Protein 7S4N (pdb70)

Organism: Amblyomma cajennense (NCBI:txid34607)

GO terms:
  GO:0019957 C-C chemokine binding (F, IDA)

Radius of gyration: 22.32 Å; Cα contacts (8 Å, |Δi|>4): 707; chains: 4; bounding box: 59×56×38 Å

Solvent-accessible surface area: 16241 Å² total; per-residue (Å²): 83,41,63,52,4,15,10,0,2,9,1,30,18,83,99,39,38,33,40,15,5,13,0,110,27,102,1,54,53,17,119,4,93,7,103,107,47,28,46,0,0,56,20,122,103,122,80,7,52,183,16,66,50,87,101,117,70,79,0,37,26,3,81,3,46,128,4,75,12,92,76,88,119,93,123,51,82,0,69,6,14,128,134,122,32,27,58,64,6,14,5,0,3,11,0,21,10,146,78,110,79,14,34,13,6,17,2,84,27,98,2,67,87,16,92,6,71,9,105,109,41,30,45,0,0,59,20,91,119,75,80,7,67,132,15,65,46,110,94,119,76,137,2,50,27,1,78,2,47,137,18,82,13,93,86,81,63,131,82,42,55,0,73,4,11,68,105,69,15,74,35,2,0,35,90,64,38,171,24,73,25,27,64,242,68,35,68,75,68,43,78,6,26,163,39,5,64,91,78,0,7,1,0,20,11,86,77,52,36,33,4,0,2,33,28,75,50,72,149,6,122,106,4,25,63,96,19,123,88,92,79,191,168,67,86,40,2,0,34,84,49,43,42,48,72,27,76,84,95,61,14,119,58,76,78,63,12,40,95,54,13,89,91,85,3,20,0,4,28,4,82,130,52,122,34,0,0,4,45,27,116,66,82,71,20,102,93,8,14,77,74,15,96,86,121,120

Secondary structure (DSSP, 8-state):
--SS-S-EEEEE-TT--EEEESSEEEETTEEEEPPTT-EEE---HHHHTTPPTT-EEEEEEEEEETTEEEEEEEEEEEE---/--EE-SS---SPPPGGGEEEEEEPPTTSSS--EEEEETTS-EEEE-TT-HHHHHHHHHHHHH-/----SS-S-EEEEB-SSSS-EEESSEEEETTEEEEPPTT-EEE---HHHHHHSPTT-EEEEEEEEEETTEEEEEEEEEEEE---/---SEE-SS---S---GGGEEEEEEPPTTSSS--EEEEETTS-EEEE-TTSHHHHHHHHHHHHSPP-

InterPro domains:
  IPR045797 Evasins Class A [PF19429] (38-110)

Foldseek 3Di:
DDFAPDDFFWWAAPVRDIAGAFAWDGGPNHIHGHDWFGKHWPHDPVVVVVADAPDKDKTFIATDDPRGGHGPPDIGIIGGHD/DPPDFAPDDFFWWDAPDPDTAGAFAWDTGPNHIHGHDFFGKHFPADPVRVVPPDAPDKDKTFIATDDPRGGHGPPDIGITGGHD/DQDDDEDDDADDDADPLVFFPDKHWHDPPHPDTWIWTAGPVGDTGTHDCPDPNNVVSVVVVVPDDDD/DPDADDDADDDDDDLQQFDAWDWDDPPHPDTFIWTQGPVGDTGTHDCPDPNVVVSNVVNVVVD

Nearest PDB structures (foldseek):
  5uiw-assembly1_B  TM=9.881E-01  e=1.184E-06  Homo sapiens
  5cor-assembly1_I  TM=9.804E-01  e=2.113E-06  Homo sapiens
  4ra8-assembly3_E  TM=9.829E-01  e=2.253E-06  Homo sapiens
  5l2u-assembly2_H-2  TM=9.763E-01  e=2.562E-06  Homo sapiens
  1eqt-assembly1_B  TM=9.777E-01  e=3.535E-06  Homo sapiens

Sequence (296 aa):
YGTDTCPFPVLANKTNKAKFVGCHQKCNGGDQKLTDGTACYVVERKVWDRMTPMLWYECPLGECKNGVCEDLRKKEDCRKGNYDYGTDTCPFPVLANKTNKAKFVGCHQKCNGGDQKLTDGTACYVVERKVWDRMTPMLWYECPLGECKNGVCEDLRKKEDCRKGNNVGRECCLEYFKGAIPLRKLKTWYQTSEDCSRDAIVFVTVQGRAICSDPNNKRVKNAVKYLQSLERSGRECCLEYFKGAIPLRKLKTWYQTSEDCSRDAIVFVTVQGRAICSDPNNKRVKNAVKYLQSLE

Structure (mmCIF, N/CA/C/O backbone):
data_7S4N
#
_entry.id   7S4N
#
_cell.length_a   55.431
_cell.length_b   37.716
_cell.length_c   69.186
_cell.angle_alpha   90.000
_cell.angle_beta   112.664
_cell.angle_gamma   90.000
#
_symmetry.space_group_name_H-M   'P 1 21 1'
#
loop_
_entity.id
_entity.type
_entity.pdbx_description
1 polymer 'Evasin P974'
2 polymer 'C-C motif chemokine 17'
3 water water
#
loop_
_atom_site.group_PDB
_atom_site.id
_atom_site.type_symbol
_atom_site.label_atom_id
_atom_site.label_alt_id
_atom_site.label_comp_id
_atom_site.label_asym_id
_atom_site.label_entity_id
_atom_site.label_seq_id
_atom_site.pdbx_PDB_ins_code
_atom_site.Cartn_x
_atom_site.Cartn_y
_atom_site.Cartn_z
_atom_site.occupancy
_atom_site.B_iso_or_equiv
_atom_site.auth_seq_id
_atom_site.auth_comp_id
_atom_site.auth_asym_id
_atom_site.auth_atom_id
_atom_site.pdbx_PDB_model_num
ATOM 1 N N . TYR A 1 4 ? -5.90832 -3.08308 17.41460 1.000 51.12208 4 TYR A N 1
ATOM 2 C CA . TYR A 1 4 ? -6.55914 -2.29277 16.37653 1.000 43.63856 4 TYR A CA 1
ATOM 3 C C . TYR A 1 4 ? -6.13488 -0.84077 16.50534 1.000 41.36748 4 TYR A C 1
ATOM 4 O O . TYR A 1 4 ? -6.60477 0.01909 15.76889 1.000 40.25023 4 TYR A O 1
ATOM 13 N N . GLY A 1 5 ? -5.22220 -0.57516 17.42895 1.000 44.23423 5 GLY A N 1
ATOM 14 C CA . GLY A 1 5 ? -4.86144 0.78443 17.75575 1.000 40.28695 5 GLY A CA 1
ATOM 15 C C . GLY A 1 5 ? -5.80953 1.38666 18.77803 1.000 38.57055 5 GLY A C 1
ATOM 16 O O . GLY A 1 5 ? -6.94625 0.94642 18.96459 1.000 38.41500 5 GLY A O 1
ATOM 17 N N . THR A 1 6 ? -5.32699 2.42262 19.45448 1.000 36.81592 6 THR A N 1
ATOM 18 C CA . THR A 1 6 ? -6.11280 3.07042 20.49341 1.000 35.20461 6 THR A CA 1
ATOM 19 C C . THR A 1 6 ? -6.72806 4.38028 20.02499 1.000 34.94029 6 THR A C 1
ATOM 20 O O . THR A 1 6 ? -7.30327 5.11015 20.84020 1.000 36.02009 6 THR A O 1
ATOM 24 N N . ASP A 1 7 ? -6.66247 4.67647 18.72653 1.000 33.85783 7 ASP A N 1
ATOM 25 C CA . ASP A 1 7 ? -7.30416 5.86681 18.18280 1.000 31.38211 7 ASP A CA 1
ATOM 26 C C . ASP A 1 7 ? -8.25804 5.53719 17.04385 1.000 30.43892 7 ASP A C 1
ATOM 27 O O . ASP A 1 7 ? -8.67024 6.44566 16.31543 1.000 29.47529 7 ASP A O 1
ATOM 31 N N . THR A 1 8 ? -8.60568 4.26298 16.85776 1.000 28.40954 8 THR A N 1
ATOM 32 C CA . THR A 1 8 ? -9.44619 3.84588 15.74536 1.000 27.97064 8 THR A CA 1
ATOM 33 C C . THR A 1 8 ? -10.88097 3.53972 16.15721 1.000 26.09994 8 THR A C 1
ATOM 34 O O . THR A 1 8 ? -11.63549 2.98726 15.35304 1.000 28.74685 8 THR A O 1
ATOM 38 N N . CYS A 1 9 ? -11.26036 3.83775 17.38436 1.000 24.94050 9 CYS A N 1
ATOM 39 C CA . CYS A 1 9 ? -12.65007 3.64695 17.76576 1.000 24.42950 9 CYS A CA 1
ATOM 40 C C . CYS A 1 9 ? -13.50184 4.83640 17.32482 1.000 25.54893 9 CYS A C 1
ATOM 41 O O . CYS A 1 9 ? -13.06461 5.98390 17.42971 1.000 24.97352 9 CYS A O 1
ATOM 44 N N . PRO A 1 10 ? -14.74257 4.59622 16.90123 1.000 25.60339 10 PRO A N 1
ATOM 45 C CA . PRO A 1 10 ? -15.67044 5.71493 16.69974 1.000 24.01616 10 PRO A CA 1
ATOM 46 C C . PRO A 1 10 ? -15.86238 6.48224 18.00348 1.000 23.86339 10 PRO A C 1
ATOM 47 O O . PRO A 1 10 ? -15.82733 5.91321 19.09680 1.000 23.99960 10 PRO A O 1
ATOM 51 N N . PHE A 1 11 ? -16.06557 7.79226 17.87385 1.000 20.39116 11 PHE A N 1
ATOM 52 C CA . PHE A 1 11 ? -16.14516 8.71192 19.00789 1.000 19.70690 11 PHE A CA 1
ATOM 53 C C . PHE A 1 11 ? -17.50601 9.39655 19.00012 1.000 20.47739 11 PHE A C 1
ATOM 54 O O . PHE A 1 11 ? -17.91942 9.91942 17.95581 1.000 23.09059 11 PHE A O 1
ATOM 62 N N . PRO A 1 12 ? -18.23385 9.40489 20.12047 1.000 22.19639 12 PRO A N 1
ATOM 63 C CA . PRO A 1 12 ? -19.58486 9.98032 20.12268 1.000 21.52454 12 PRO A CA 1
ATOM 64 C C . PRO A 1 12 ? -19.56852 11.45842 19.76116 1.000 20.40269 12 PRO A C 1
ATOM 65 O O . PRO A 1 12 ? -18.68351 12.20812 20.17547 1.000 20.29001 12 PRO A O 1
ATOM 69 N N . VAL A 1 13 ? -20.58637 11.87419 19.01148 1.000 21.67527 13 VAL A N 1
ATOM 70 C CA . VAL A 1 13 ? -20.79193 13.27430 18.67296 1.000 20.00607 13 VAL A CA 1
ATOM 71 C C . VAL A 1 13 ? -22.24113 13.65831 18.94603 1.000 23.38511 13 VAL A C 1
ATOM 72 O O . VAL A 1 13 ? -23.11373 12.81118 19.16139 1.000 21.65446 13 VAL A O 1
ATOM 76 N N . LEU A 1 14 ? -22.47461 14.97059 18.97488 1.000 17.58014 14 LEU A N 1
ATOM 77 C CA . LEU A 1 14 ? -23.80303 15.56796 18.98404 1.000 22.80291 14 LEU A CA 1
ATOM 78 C C . LEU A 1 14 ? -23.85539 16.62725 17.89638 1.000 21.63867 14 LEU A C 1
ATOM 79 O O . LEU A 1 14 ? -22.84263 17.26678 17.62149 1.000 21.90656 14 LEU A O 1
ATOM 84 N N . ALA A 1 15 ? -24.99195 16.74360 17.21555 1.000 21.07086 15 ALA A N 1
ATOM 85 C CA . ALA A 1 15 ? -25.20994 17.79780 16.23415 1.000 28.65221 15 ALA A CA 1
ATOM 86 C C . ALA A 1 15 ? -25.92645 18.99307 16.86455 1.000 28.80826 15 ALA A C 1
ATOM 87 O O . ALA A 1 15 ? -26.56985 18.88158 17.90952 1.000 23.86800 15 ALA A O 1
ATOM 89 N N . ASN A 1 16 ? -25.89911 20.11971 16.16424 1.000 33.09174 16 ASN A N 1
ATOM 90 C CA . ASN A 1 16 ? -26.55934 21.32222 16.65979 1.000 31.58042 16 ASN A CA 1
ATOM 91 C C . ASN A 1 16 ? -27.55361 21.76690 15.59564 1.000 37.00160 16 ASN A C 1
ATOM 92 O O . ASN A 1 16 ? -27.83489 21.02732 14.64660 1.000 38.15672 16 ASN A O 1
ATOM 96 N N . LYS A 1 17 ? -28.08077 22.98548 15.73351 1.000 36.12234 17 LYS A N 1
ATOM 97 C CA . LYS A 1 17 ? -29.13374 23.38132 14.80996 1.000 38.21369 17 LYS A CA 1
ATOM 98 C C . LYS A 1 17 ? -28.59455 23.87134 13.47819 1.000 42.35687 17 LYS A C 1
ATOM 99 O O . LYS A 1 17 ? -29.38761 24.12852 12.56824 1.000 49.98595 17 LYS A O 1
ATOM 101 N N . THR A 1 18 ? -27.27678 23.96343 13.32821 1.000 41.70495 18 THR A N 1
ATOM 102 C CA . THR A 1 18 ? -26.64823 24.21604 12.04311 1.000 45.79235 18 THR A CA 1
ATOM 103 C C . THR A 1 18 ? -26.05428 22.94579 11.45209 1.000 46.39037 18 THR A C 1
ATOM 104 O O . THR A 1 18 ? -25.34182 23.01271 10.44674 1.000 48.58816 18 THR A O 1
ATOM 106 N N . ASN A 1 19 ? -26.31966 21.79277 12.06820 1.000 43.97114 19 ASN A N 1
ATOM 107 C CA . ASN A 1 19 ? -25.86312 20.48057 11.62150 1.000 45.46087 19 ASN A CA 1
ATOM 108 C C . ASN A 1 19 ? -24.37913 20.20940 11.83876 1.000 44.38541 19 ASN A C 1
ATOM 109 O O . ASN A 1 19 ? -23.88398 19.16326 11.40105 1.000 47.95334 19 ASN A O 1
ATOM 110 N N . LYS A 1 20 ? -23.64616 21.10431 12.49514 1.000 42.57977 20 LYS A N 1
ATOM 111 C CA . LYS A 1 20 ? -22.22611 20.86827 12.72787 1.000 40.65593 20 LYS A CA 1
ATOM 112 C C . LYS A 1 20 ? -22.06518 19.84378 13.84288 1.000 36.74526 20 LYS A C 1
ATOM 113 O O . LYS A 1 20 ? -22.65038 19.99117 14.92151 1.000 37.32642 20 LYS A O 1
ATOM 114 N N . ALA A 1 21 ? -21.29993 18.78720 13.58235 1.000 35.01075 21 ALA A N 1
ATOM 115 C CA . ALA A 1 21 ? -21.05332 17.80011 14.62520 1.000 29.54168 21 ALA A CA 1
ATOM 116 C C . ALA A 1 21 ? -19.93269 18.24720 15.55445 1.000 26.93942 21 ALA A C 1
ATOM 117 O O . ALA A 1 21 ? -18.93255 18.82531 15.11638 1.000 29.66491 21 ALA A O 1
ATOM 119 N N . LYS A 1 22 ? -20.11026 17.97602 16.84200 1.000 22.49906 22 LYS A N 1
ATOM 120 C CA . LYS A 1 22 ? -19.09700 18.21052 17.86019 1.000 24.33889 22 LYS A CA 1
ATOM 121 C C . LYS A 1 22 ? -18.95190 16.96948 18.72683 1.000 22.32467 22 LYS A C 1
ATOM 122 O O . LYS A 1 22 ? -19.93592 16.28126 19.01245 1.000 19.62233 22 LYS A O 1
ATOM 128 N N . PHE A 1 23 ? -17.72347 16.70161 19.17065 1.000 20.01468 23 PHE A N 1
ATOM 129 C CA . PHE A 1 23 ? -17.44650 15.49496 19.94837 1.000 20.10083 23 PHE A CA 1
ATOM 130 C C . PHE A 1 23 ? -17.91689 15.61997 21.39327 1.000 21.26384 23 PHE A C 1
ATOM 131 O O . PHE A 1 23 ? -17.90404 16.70372 21.98242 1.000 22.17128 23 PHE A O 1
ATOM 139 N N . VAL A 1 24 ? -18.30561 14.48077 21.96418 1.000 19.86466 24 VAL A N 1
ATOM 140 C CA . VAL A 1 24 ? -18.79657 14.39261 23.33812 1.000 19.17079 24 VAL A CA 1
ATOM 141 C C . VAL A 1 24 ? -17.58842 14.12067 24.22905 1.000 20.73169 24 VAL A C 1
ATOM 142 O O . VAL A 1 24 ? -17.11431 12.98760 24.32583 1.000 19.95983 24 VAL A O 1
ATOM 146 N N . GLY A 1 25 ? -17.09853 15.16003 24.90083 1.000 18.86495 25 GLY A N 1
ATOM 147 C CA . GLY A 1 25 ? -15.84152 15.05364 25.61735 1.000 20.17110 25 GLY A CA 1
ATOM 148 C C . GLY A 1 25 ? -14.66248 14.96051 24.64912 1.000 21.53635 25 GLY A C 1
ATOM 149 O O . GLY A 1 25 ? -14.80119 15.04352 23.42746 1.000 20.52528 25 GLY A O 1
ATOM 150 N N . CYS A 1 26 ? -13.47359 14.76106 25.22718 1.000 23.07337 26 CYS A N 1
ATOM 151 C CA . CYS A 1 26 ? -12.22670 14.76731 24.46466 1.000 24.21106 26 CYS A CA 1
ATOM 152 C C . CYS A 1 26 ? -11.36864 13.54101 24.74264 1.000 25.66636 26 CYS A C 1
ATOM 153 O O . CYS A 1 26 ? -10.19755 13.50672 24.33830 1.000 24.47362 26 CYS A O 1
ATOM 156 N N . HIS A 1 27 ? -11.91678 12.54236 25.42807 1.000 25.36333 27 HIS A N 1
ATOM 157 C CA . HIS A 1 27 ? -11.18355 11.33246 25.75577 1.000 24.10370 27 HIS A CA 1
ATOM 158 C C . HIS A 1 27 ? -12.17961 10.18889 25.81024 1.000 26.65530 27 HIS A C 1
ATOM 159 O O . HIS A 1 27 ? -13.34652 10.39267 26.14887 1.000 22.80153 27 HIS A O 1
ATOM 166 N N . GLN A 1 28 ? -11.72459 8.99067 25.44395 1.000 23.99922 28 GLN A N 1
ATOM 167 C CA . GLN A 1 28 ? -12.51160 7.78739 25.68860 1.000 25.24742 28 GLN A CA 1
ATOM 168 C C . GLN A 1 28 ? -11.56753 6.59751 25.72833 1.000 26.66483 28 GLN A C 1
ATOM 169 O O . GLN A 1 28 ? -10.42117 6.67782 25.27777 1.000 25.70436 28 GLN A O 1
ATOM 175 N N . LYS A 1 29 ? -12.05875 5.48678 26.27467 1.000 26.34797 29 LYS A N 1
ATOM 176 C CA . LYS A 1 29 ? -11.30966 4.24446 26.18426 1.000 28.56989 29 LYS A CA 1
ATOM 177 C C . LYS A 1 29 ? -11.51002 3.63926 24.80312 1.000 27.54048 29 LYS A C 1
ATOM 178 O O . LYS A 1 29 ? -12.61583 3.65662 24.25544 1.000 29.28456 29 LYS A O 1
ATOM 181 N N . CYS A 1 30 ? -10.43415 3.09708 24.24065 1.000 32.16584 30 CYS A N 1
ATOM 182 C CA . CYS A 1 30 ? -10.48149 2.53132 22.89776 1.000 34.55256 30 CYS A CA 1
ATOM 183 C C . CYS A 1 30 ? -9.61889 1.28178 22.87056 1.000 35.39662 30 CYS A C 1
ATOM 184 O O . CYS A 1 30 ? -8.39422 1.36806 23.00730 1.000 36.53378 30 CYS A O 1
ATOM 187 N N . ASN A 1 31 ? -10.26353 0.13210 22.68202 1.000 36.60357 31 ASN A N 1
ATOM 188 C CA . ASN A 1 31 ? -9.59188 -1.16339 22.68920 1.000 36.45454 31 ASN A CA 1
ATOM 189 C C . ASN A 1 31 ? -8.66138 -1.26991 23.89468 1.000 41.83446 31 ASN A C 1
ATOM 190 O O . ASN A 1 31 ? -7.49423 -1.64650 23.78418 1.000 43.30195 31 ASN A O 1
ATOM 195 N N . GLY A 1 32 ? -9.18676 -0.87571 25.05812 1.000 45.70031 32 GLY A N 1
ATOM 196 C CA . GLY A 1 32 ? -8.43346 -0.97545 26.29397 1.000 46.30856 32 GLY A CA 1
ATOM 197 C C . GLY A 1 32 ? -7.29203 0.00288 26.44791 1.000 47.23753 32 GLY A C 1
ATOM 198 O O . GLY A 1 32 ? -6.49919 -0.13521 27.38431 1.000 51.43709 32 GLY A O 1
ATOM 199 N N . GLY A 1 33 ? -7.18664 0.99499 25.56490 1.000 42.69135 33 GLY A N 1
ATOM 200 C CA . GLY A 1 33 ? -6.20809 2.04934 25.68492 1.000 39.27042 33 GLY A CA 1
ATOM 201 C C . GLY A 1 33 ? -6.92240 3.38429 25.80064 1.000 36.48888 33 GLY A C 1
ATOM 202 O O . GLY A 1 33 ? -8.15237 3.45195 25.83231 1.000 36.24452 33 GLY A O 1
ATOM 203 N N . ASP A 1 34 ? -6.12954 4.44644 25.87097 1.000 37.40230 34 ASP A N 1
ATOM 204 C CA . ASP A 1 34 ? -6.67263 5.79166 26.02032 1.000 34.76864 34 ASP A CA 1
ATOM 205 C C . ASP A 1 34 ? -6.64885 6.51232 24.67883 1.000 31.29835 34 ASP A C 1
ATOM 206 O O . ASP A 1 34 ? -5.61370 6.55262 24.00402 1.000 36.45251 34 ASP A O 1
ATOM 211 N N . GLN A 1 35 ? -7.79081 7.08198 24.30588 1.000 29.97805 35 GLN A N 1
ATOM 212 C CA . GLN A 1 35 ? -7.94853 7.85262 23.07838 1.000 28.94598 35 GLN A CA 1
ATOM 213 C C . GLN A 1 35 ? -8.21832 9.30595 23.44076 1.000 27.19722 35 GLN A C 1
ATOM 214 O O . GLN A 1 35 ? -9.18262 9.59715 24.15759 1.000 26.07048 35 GLN A O 1
ATOM 220 N N . LYS A 1 36 ? -7.35896 10.20871 22.96837 1.000 28.51761 36 LYS A N 1
ATOM 221 C CA . LYS A 1 36 ? -7.51740 11.63768 23.20662 1.000 26.83104 36 LYS A CA 1
ATOM 222 C C . LYS A 1 36 ? -7.66472 12.37508 21.88331 1.000 28.63651 36 LYS A C 1
ATOM 223 O O . LYS A 1 36 ? -6.96435 12.07321 20.91142 1.000 31.10217 36 LYS A O 1
ATOM 227 N N . LEU A 1 37 ? -8.60177 13.32058 21.84101 1.000 27.51265 37 LEU A N 1
ATOM 228 C CA . LEU A 1 37 ? -8.76202 14.16302 20.66754 1.000 26.72082 37 LEU A CA 1
ATOM 229 C C . LEU A 1 37 ? -7.69425 15.25512 20.65446 1.000 28.23795 37 LEU A C 1
ATOM 230 O O . LEU A 1 37 ? -7.12763 15.62840 21.68649 1.000 28.17874 37 LEU A O 1
ATOM 235 N N . THR A 1 38 ? -7.41482 15.76247 19.46119 1.000 30.47759 38 THR A N 1
ATOM 236 C CA . THR A 1 38 ? -6.35016 16.74310 19.31108 1.000 31.12885 38 THR A CA 1
ATOM 237 C C . THR A 1 38 ? -6.76169 18.08178 19.92390 1.000 30.07505 38 THR A C 1
ATOM 238 O O . THR A 1 38 ? -7.93839 18.46023 19.90262 1.000 29.10987 38 THR A O 1
ATOM 242 N N . ASP A 1 39 ? -5.78607 18.77235 20.51623 1.000 33.24110 39 ASP A N 1
ATOM 243 C CA . ASP A 1 39 ? -6.02504 20.08483 21.11069 1.000 36.21648 39 ASP A CA 1
ATOM 244 C C . ASP A 1 39 ? -6.66150 21.02918 20.09814 1.000 35.37121 39 ASP A C 1
ATOM 245 O O . ASP A 1 39 ? -6.25498 21.08095 18.93585 1.000 38.29157 39 ASP A O 1
ATOM 250 N N . GLY A 1 40 ? -7.66184 21.78571 20.55048 1.000 36.79674 40 GLY A N 1
ATOM 251 C CA . GLY A 1 40 ? -8.38297 22.70877 19.69736 1.000 34.96728 40 GLY A CA 1
ATOM 252 C C . GLY A 1 40 ? -9.68109 22.16508 19.13689 1.000 32.57628 40 GLY A C 1
ATOM 253 O O . GLY A 1 40 ? -10.48844 22.94576 18.61387 1.000 33.66853 40 GLY A O 1
ATOM 254 N N . THR A 1 41 ? -9.89886 20.85636 19.22274 1.000 30.06771 41 THR A N 1
ATOM 255 C CA . THR A 1 41 ? -11.12317 20.25793 18.71174 1.000 27.93243 41 THR A CA 1
ATOM 256 C C . THR A 1 41 ? -12.34742 20.81203 19.42957 1.000 28.10842 41 THR A 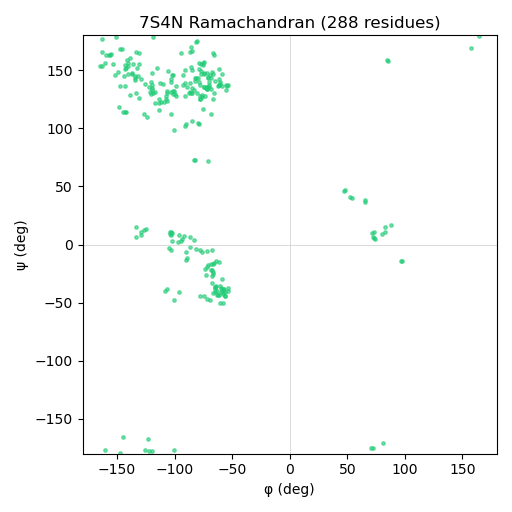C 1
ATOM 257 O O . THR A 1 41 ? -12.35341 20.96494 20.65320 1.000 27.92074 41 THR A O 1
ATOM 261 N N . ALA A 1 42 ? -13.38945 21.10567 18.65563 1.000 26.00353 42 ALA A N 1
ATOM 262 C CA . ALA A 1 42 ? -14.65347 21.55388 19.22855 1.000 26.99887 42 ALA A CA 1
ATOM 263 C C . ALA A 1 42 ? -15.35441 20.38784 19.90973 1.000 25.76276 42 ALA A C 1
ATOM 264 O O . ALA A 1 42 ? -15.40760 19.27994 19.36438 1.000 23.78345 42 ALA A O 1
ATOM 266 N N . CYS A 1 43 ? -15.87822 20.62655 21.11263 1.000 22.07789 43 CYS A N 1
ATOM 267 C CA . CYS A 1 43 ? -16.46783 19.54595 21.89000 1.000 18.07517 43 CYS A CA 1
ATOM 268 C C . CYS A 1 43 ? -17.61620 20.09018 22.72557 1.000 19.42897 43 CYS A C 1
ATOM 269 O O . CYS A 1 43 ? -17.80045 21.30218 22.86017 1.000 21.73310 43 CYS A O 1
ATOM 272 N N . TYR A 1 44 ? -18.38243 19.16694 23.29369 1.000 21.18053 44 TYR A N 1
ATOM 273 C CA . TYR A 1 44 ? -19.40418 19.48170 24.27892 1.000 22.03410 44 TYR A CA 1
ATOM 274 C C . TYR A 1 44 ? -18.98311 18.91118 25.62804 1.000 21.82045 44 TYR A C 1
ATOM 275 O O . TYR A 1 44 ? -18.46430 17.79158 25.70066 1.000 20.39259 44 TYR A O 1
ATOM 284 N N . VAL A 1 45 ? -19.20062 19.67885 26.69235 1.000 21.17535 45 VAL A N 1
ATOM 285 C CA . VAL A 1 45 ? -18.81233 19.25097 28.03503 1.000 22.89290 45 VAL A CA 1
ATOM 286 C C . VAL A 1 45 ? -19.91381 18.33702 28.57201 1.000 22.63839 45 VAL A C 1
ATOM 287 O O . VAL A 1 45 ? -20.71106 18.73240 29.43255 1.000 21.01801 45 VAL A O 1
ATOM 291 N N . VAL A 1 46 ? -19.97718 17.11949 28.03923 1.000 22.17091 46 VAL A N 1
ATOM 292 C CA . VAL A 1 46 ? -21.02806 16.15037 28.33838 1.000 22.43921 46 VAL A CA 1
ATOM 293 C C . VAL A 1 46 ? -20.37872 14.80204 28.61810 1.000 23.95072 46 VAL A C 1
ATOM 294 O O . VAL A 1 46 ? -19.52834 14.35286 27.84631 1.000 23.71428 46 VAL A O 1
ATOM 298 N N . GLU A 1 47 ? -20.75633 14.17222 29.73194 1.000 23.55611 47 GLU A N 1
ATOM 299 C CA . GLU A 1 47 ? -20.21686 12.86262 30.08001 1.000 24.52247 47 GLU A CA 1
ATOM 300 C C . GLU A 1 47 ? -20.71691 11.79698 29.10524 1.000 23.54977 47 GLU A C 1
ATOM 301 O O . GLU A 1 47 ? -21.86966 11.83130 28.66334 1.000 21.23102 47 GLU A O 1
ATOM 307 N N . ARG A 1 48 ? -19.84857 10.83249 28.77101 1.000 21.92801 48 ARG A N 1
ATOM 308 C CA . ARG A 1 48 ? -20.27327 9.75210 27.88128 1.000 22.58625 48 ARG A CA 1
ATOM 309 C C . ARG A 1 48 ? -21.49692 9.03639 28.44047 1.000 21.32092 48 ARG A C 1
ATOM 310 O O . ARG A 1 48 ? -22.45969 8.76273 27.70992 1.000 21.51527 48 ARG A O 1
ATOM 318 N N . LYS A 1 49 ? -21.48945 8.74641 29.73788 1.000 21.21250 49 LYS A N 1
ATOM 319 C CA . LYS A 1 49 ? -22.60517 7.99959 30.31633 1.000 23.40386 49 LYS A CA 1
ATOM 320 C C . LYS A 1 49 ? -23.90432 8.79280 30.31581 1.000 23.18972 49 LYS A C 1
ATOM 321 O O . LYS A 1 49 ? -24.98150 8.19129 30.44068 1.000 26.32192 49 LYS A O 1
ATOM 325 N N . VAL A 1 50 ? -23.83104 10.12340 30.23598 1.000 23.70522 50 VAL A N 1
ATOM 326 C CA . VAL A 1 50 ? -25.04212 10.91608 30.04089 1.000 21.44096 50 VAL A CA 1
ATOM 327 C C . VAL A 1 50 ? -25.47972 10.85407 28.58378 1.000 19.54553 50 VAL A C 1
ATOM 328 O O . VAL A 1 50 ? -26.66556 10.68799 28.28528 1.000 19.16191 50 VAL A O 1
ATOM 332 N N . TRP A 1 51 ? -24.52704 10.99003 27.65548 1.000 17.96889 51 TRP A N 1
ATOM 333 C CA . TRP A 1 51 ? -24.82937 10.83097 26.23703 1.000 20.46611 51 TRP A CA 1
ATOM 334 C C . TRP A 1 51 ? -25.52472 9.49520 25.97510 1.000 20.53731 51 TRP A C 1
ATOM 335 O O . TRP A 1 51 ? -26.44852 9.41542 25.15489 1.000 20.69594 51 TRP A O 1
ATOM 346 N N . ASP A 1 52 ? -25.10978 8.43584 26.68691 1.000 22.09511 52 ASP A N 1
ATOM 347 C CA . ASP A 1 52 ? -25.72680 7.11972 26.52278 1.000 24.1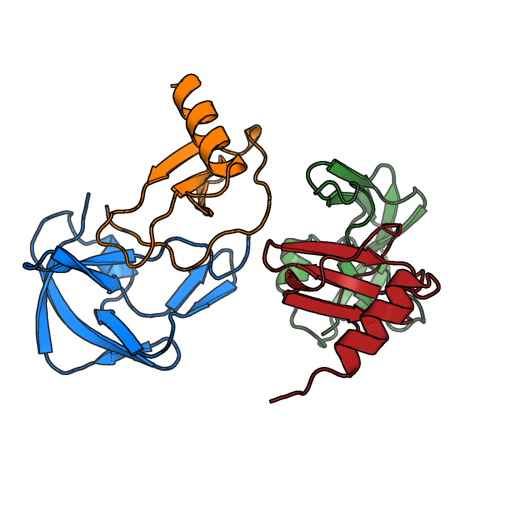4554 52 ASP A CA 1
ATOM 348 C C . ASP A 1 52 ? -27.21988 7.15712 26.81923 1.000 24.15405 52 ASP A C 1
ATOM 349 O O . ASP A 1 52 ? -27.98203 6.33754 26.29461 1.000 23.64222 52 ASP A O 1
ATOM 354 N N . ARG A 1 53 ? -27.64468 8.05936 27.69498 1.000 21.69390 53 ARG A N 1
ATOM 355 C CA . ARG A 1 53 ? -29.04444 8.16789 28.08656 1.000 24.77041 53 ARG A CA 1
ATOM 356 C C . ARG A 1 53 ? -29.82534 9.11087 27.18884 1.000 21.46841 53 ARG A C 1
ATOM 357 O O . ARG A 1 53 ? -31.05401 9.15698 27.26790 1.000 22.02602 53 ARG A O 1
ATOM 365 N N . MET A 1 54 ? -29.13845 9.87412 26.35409 1.000 20.35177 54 MET A N 1
ATOM 366 C CA . MET A 1 54 ? -29.79852 10.84522 25.50464 1.000 21.07078 54 MET A CA 1
ATOM 367 C C . MET A 1 54 ? -30.69442 10.16374 24.47294 1.000 20.43164 54 MET A C 1
ATOM 368 O O . MET A 1 54 ? -30.27489 9.22836 23.79039 1.000 21.51227 54 MET A O 1
ATOM 373 N N . THR A 1 55 ? -31.93259 10.62630 24.37545 1.000 21.40157 55 THR A N 1
ATOM 374 C CA . THR A 1 55 ? -32.90489 10.09820 23.42116 1.000 23.99923 55 THR A CA 1
ATOM 375 C C . THR A 1 55 ? -32.61522 10.65761 22.03141 1.000 23.77782 55 THR A C 1
ATOM 376 O O . THR A 1 55 ? -32.52356 11.88023 21.87470 1.000 22.38582 55 THR A O 1
ATOM 380 N N . PRO A 1 56 ? -32.48028 9.81476 21.00472 1.000 23.12677 56 PRO A N 1
ATOM 381 C CA . PRO A 1 56 ? -32.16426 10.35117 19.67373 1.000 26.97560 56 PRO A CA 1
ATOM 382 C C . PRO A 1 56 ? -33.17245 11.40501 19.23233 1.000 25.90286 56 PRO A C 1
ATOM 383 O O . PRO A 1 56 ? -34.38684 11.23150 19.35556 1.000 22.77971 56 PRO A O 1
ATOM 387 N N . MET A 1 57 ? -32.64222 12.51384 18.72825 1.000 24.15757 57 MET A N 1
ATOM 388 C CA . MET A 1 57 ? -33.36583 13.58935 18.06148 1.000 25.73557 57 MET A CA 1
ATOM 389 C C . MET A 1 57 ? -34.21321 14.44833 18.99090 1.000 26.66141 57 MET A C 1
ATOM 390 O O . MET A 1 57 ? -34.92765 15.33841 18.50840 1.000 27.03673 57 MET A O 1
ATOM 395 N N . LEU A 1 58 ? -34.13762 14.24830 20.30168 1.000 20.93267 58 LEU A N 1
ATOM 396 C CA . LEU A 1 58 ? -34.68185 15.25178 21.20108 1.000 20.54340 58 LEU A CA 1
ATOM 397 C C . LEU A 1 58 ? -33.62092 16.32129 21.42232 1.000 19.00931 58 LEU A C 1
ATOM 398 O O . LEU A 1 58 ? -32.42046 16.05347 21.35350 1.000 22.43021 58 LEU A O 1
ATOM 403 N N . TRP A 1 59 ? -34.06942 17.54771 21.66907 1.000 23.84809 59 TRP A N 1
ATOM 404 C CA . TRP A 1 59 ? -33.12398 18.62677 21.90610 1.000 23.15669 59 TRP A CA 1
ATOM 405 C C . TRP A 1 59 ? -32.67377 18.61596 23.35927 1.000 23.38742 59 TRP A C 1
ATOM 406 O O . TRP A 1 59 ? -33.49782 18.52248 24.27612 1.000 26.18976 59 TRP A O 1
ATOM 417 N N . TYR A 1 60 ? -31.36807 18.72365 23.56390 1.000 21.61212 60 TYR A N 1
ATOM 418 C CA . TYR A 1 60 ? -30.78161 18.89541 24.88056 1.000 20.55731 60 TYR A CA 1
ATOM 419 C C . TYR A 1 60 ? -30.04027 20.22695 24.89071 1.000 22.90236 60 TYR A C 1
ATOM 420 O O . TYR A 1 60 ? -29.99832 20.93095 23.88723 1.000 21.78225 60 TYR A O 1
ATOM 429 N N . GLU A 1 61 ? -29.44949 20.56893 26.03416 1.000 24.54473 61 GLU A N 1
ATOM 430 C CA . GLU A 1 61 ? -28.67394 21.79546 26.17583 1.000 23.74151 61 GLU A CA 1
ATOM 431 C C . GLU A 1 61 ? -27.23826 21.41797 26.49803 1.000 25.92711 61 GLU A C 1
ATOM 432 O O . GLU A 1 61 ? -26.97720 20.79853 27.53366 1.000 26.57921 61 GLU A O 1
ATOM 434 N N . CYS A 1 62 ? -26.30565 21.85844 25.65508 1.000 24.11979 62 CYS A N 1
ATOM 435 C CA . CYS A 1 62 ? -24.92639 21.41250 25.72814 1.000 22.66830 62 CYS A CA 1
ATOM 436 C C . CYS A 1 62 ? -23.99879 22.57213 26.03429 1.000 22.07206 62 CYS A C 1
ATOM 437 O O . CYS A 1 62 ? -24.02189 23.57868 25.31616 1.000 24.67087 62 CYS A O 1
ATOM 440 N N . PRO A 1 63 ? -23.09774 22.42604 27.00088 1.000 22.95782 63 PRO A N 1
ATOM 441 C CA . PRO A 1 63 ? -22.06152 23.44140 27.21062 1.000 21.85484 63 PRO A CA 1
ATOM 442 C C . PRO A 1 63 ? -20.98520 23.30126 26.14465 1.000 22.88464 63 PRO A C 1
ATOM 443 O O . PRO A 1 63 ? -20.48450 22.20178 25.90015 1.000 21.03480 63 PRO A O 1
ATOM 447 N N . LEU A 1 64 ? -20.65694 24.40867 25.48617 1.000 22.95668 64 LEU A N 1
ATOM 448 C CA . LEU A 1 64 ? -19.59467 24.37685 24.49149 1.000 21.05105 64 LEU A CA 1
ATOM 449 C C . LEU A 1 64 ? -18.23870 24.29523 25.17687 1.000 24.97111 64 LEU A C 1
ATOM 450 O O . LEU A 1 64 ? -18.04726 24.81502 26.27922 1.000 26.47478 64 LEU A O 1
ATOM 455 N N . GLY A 1 65 ? -17.29565 23.61373 24.52241 1.000 21.69293 65 GLY A N 1
ATOM 456 C CA . GLY A 1 65 ? -15.93219 23.56243 25.00355 1.000 22.42615 65 GLY A CA 1
ATOM 457 C C . GLY A 1 65 ? -14.93666 23.39225 23.87244 1.000 23.71316 65 GLY A C 1
ATOM 458 O O . GLY A 1 65 ? -15.30244 23.28732 22.70039 1.000 26.22732 65 GLY A O 1
ATOM 459 N N . GLU A 1 66 ? -13.65861 23.37199 24.24712 1.000 26.04159 66 GLU A N 1
ATOM 460 C CA . GLU A 1 66 ? -12.55724 22.97032 23.37750 1.000 24.58928 66 GLU A CA 1
ATOM 461 C C . GLU A 1 66 ? -11.63167 22.03169 24.10936 1.000 25.53005 66 GLU A C 1
ATOM 462 O O . GLU A 1 66 ? -11.35419 22.21570 25.29733 1.000 25.08389 66 GLU A O 1
ATOM 468 N N . CYS A 1 67 ? -11.11422 21.06100 23.36117 1.000 26.08265 67 CYS A N 1
ATOM 469 C CA . CYS A 1 67 ? -10.25310 20.04167 23.92764 1.000 28.77818 67 CYS A CA 1
ATOM 470 C C . CYS A 1 67 ? -8.89565 20.62835 24.27736 1.000 30.49874 67 CYS A C 1
ATOM 471 O O . CYS A 1 67 ? -8.27537 21.32271 23.46478 1.000 30.97063 67 CYS A O 1
ATOM 474 N N . LYS A 1 68 ? -8.41711 20.30629 25.47557 1.000 30.17947 68 LYS A N 1
ATOM 475 C CA . LYS A 1 68 ? -7.07338 20.68287 25.89678 1.000 32.98620 68 LYS A CA 1
ATOM 476 C C . LYS A 1 68 ? -6.55502 19.54737 26.76412 1.000 35.97736 68 LYS A C 1
ATOM 477 O O . LYS A 1 68 ? -7.09440 19.29888 27.84800 1.000 36.36257 68 LYS A O 1
ATOM 479 N N . ASN A 1 69 ? -5.51562 18.86824 26.27327 1.000 35.42048 69 ASN A N 1
ATOM 480 C CA . ASN A 1 69 ? -4.91118 17.71657 26.94209 1.000 38.87380 69 ASN A CA 1
ATOM 481 C C . ASN A 1 69 ? -5.95999 16.66025 27.29230 1.000 35.50732 69 ASN A C 1
ATOM 482 O O . ASN A 1 69 ? -5.93779 16.06129 28.36947 1.000 36.58320 69 ASN A O 1
ATOM 487 N N . GLY A 1 70 ? -6.88972 16.42637 26.36700 1.000 33.37252 70 GLY A N 1
ATOM 488 C CA . GLY A 1 70 ? -7.87525 15.37443 26.53202 1.000 31.63522 70 GLY A CA 1
ATOM 489 C C . GLY A 1 70 ? -9.07816 15.72417 27.37845 1.000 32.66739 70 GLY A C 1
ATOM 490 O O . GLY A 1 70 ? -9.82629 14.81568 27.75940 1.000 30.96794 70 GLY A O 1
ATOM 491 N N . VAL A 1 71 ? -9.26482 16.99759 27.71952 1.000 29.05549 71 VAL A N 1
ATOM 492 C CA . VAL A 1 71 ? -10.39942 17.46998 28.50477 1.000 31.03205 71 VAL A CA 1
ATOM 493 C C . VAL A 1 71 ? -11.15417 18.52581 27.70758 1.000 30.18489 71 VAL A C 1
ATOM 494 O O . VAL A 1 71 ? -10.54161 19.43799 27.14338 1.000 29.37611 71 VAL A O 1
ATOM 498 N N . CYS A 1 72 ? -12.48399 18.43058 27.69131 1.000 28.79146 72 CYS A N 1
ATOM 499 C CA . CYS A 1 72 ? -13.31114 19.46958 27.07388 1.000 29.07897 72 CYS A CA 1
ATOM 500 C C . CYS A 1 72 ? -13.41827 20.63436 28.04826 1.000 30.01117 72 CYS A C 1
ATOM 501 O O . CYS A 1 72 ? -14.18518 20.58195 29.01200 1.000 26.26534 72 CYS A O 1
ATOM 504 N N . GLU A 1 73 ? -12.67254 21.70719 27.77721 1.000 30.29854 73 GLU A N 1
ATOM 505 C CA . GLU A 1 73 ? -12.59615 22.85267 28.67582 1.000 29.55959 73 GLU A CA 1
ATOM 506 C C . GLU A 1 73 ? -13.73327 23.81737 28.36245 1.000 29.74899 73 GLU A C 1
ATOM 507 O O . GLU A 1 73 ? -13.94514 24.18294 27.20329 1.000 28.42521 73 GLU A O 1
ATOM 513 N N . ASP A 1 74 ? -14.45444 24.24286 29.39354 1.000 31.37131 74 ASP A N 1
ATOM 514 C CA . ASP A 1 74 ? -15.71225 24.93010 29.15366 1.000 26.97353 74 ASP A CA 1
ATOM 515 C C . ASP A 1 74 ? -15.46482 26.32801 28.59450 1.000 28.27866 74 ASP A C 1
ATOM 516 O O . ASP A 1 74 ? -14.60852 27.06945 29.08366 1.000 30.81715 74 ASP A O 1
ATOM 521 N N . LEU A 1 75 ? -16.23296 26.68741 27.56836 1.000 27.09434 75 LEU A N 1
ATOM 522 C CA . LEU A 1 75 ? -16.15369 28.01229 26.96644 1.000 29.64335 75 LEU A CA 1
ATOM 523 C C . LEU A 1 75 ? -17.22116 28.95941 27.49698 1.000 34.36366 75 LEU A C 1
ATOM 524 O O . LEU A 1 75 ? -17.28566 30.11027 27.05146 1.000 34.60852 75 LEU A O 1
ATOM 529 N N . ARG A 1 76 ? -18.04557 28.50160 28.44635 1.000 35.21495 76 ARG A N 1
ATOM 530 C CA . ARG A 1 76 ? -19.03826 29.32851 29.14034 1.000 35.11768 76 ARG A CA 1
ATOM 531 C C . ARG A 1 76 ? -20.12204 29.82182 28.18359 1.000 34.62126 76 ARG A C 1
ATOM 532 O O . ARG A 1 76 ? -20.59967 30.95381 28.28979 1.000 36.67569 76 ARG A O 1
ATOM 535 N N . LYS A 1 77 ? -20.48999 28.96436 27.23479 1.000 32.53982 77 LYS A N 1
ATOM 536 C CA . LYS A 1 77 ? -21.60886 29.16875 26.32500 1.000 31.07020 77 LYS A CA 1
ATOM 537 C C . LYS A 1 77 ? -22.37137 27.85591 26.19225 1.000 29.09853 77 LYS A C 1
ATOM 538 O O . LYS A 1 77 ? -21.78825 26.77342 26.29177 1.000 27.06796 77 LYS A O 1
ATOM 542 N N . LYS A 1 78 ? -23.68868 27.95861 26.02621 1.000 29.38025 78 LYS A N 1
ATOM 543 C CA . LYS A 1 78 ? -24.55558 26.80501 25.81819 1.000 26.14118 78 LYS A CA 1
ATOM 544 C C . LYS A 1 78 ? -25.19240 26.86658 24.43502 1.000 25.27137 78 LYS A C 1
ATOM 545 O O . LYS A 1 78 ? -25.35178 27.94696 23.86347 1.000 28.23056 78 LYS A O 1
ATOM 549 N N . GLU A 1 79 ? -25.51872 25.70444 23.87446 1.000 24.85360 79 GLU A N 1
ATOM 550 C CA . GLU A 1 79 ? -26.26434 25.66810 22.62030 1.000 25.42186 79 GLU A CA 1
ATOM 551 C C . GLU A 1 79 ? -27.04380 24.36238 22.54361 1.000 25.05132 79 GLU A C 1
ATOM 552 O O . GLU A 1 79 ? -26.72989 23.38449 23.22892 1.000 23.56042 79 GLU A O 1
ATOM 558 N N . ASP A 1 80 ? -28.12714 24.40002 21.77013 1.000 27.44944 80 ASP A N 1
ATOM 559 C CA . ASP A 1 80 ? -28.94023 23.21272 21.52725 1.000 24.18538 80 ASP A CA 1
ATOM 560 C C . ASP A 1 80 ? -28.12399 22.11112 20.85679 1.000 23.21921 80 ASP A C 1
ATOM 561 O O . ASP A 1 80 ? -27.34306 22.36470 19.93159 1.000 22.15852 80 ASP A O 1
ATOM 566 N N . CYS A 1 81 ? -28.31912 20.87316 21.31388 1.000 20.52993 81 CYS A N 1
ATOM 567 C CA . CYS A 1 81 ? -27.59770 19.74035 20.75204 1.000 21.52760 81 CYS A CA 1
ATOM 568 C C . CYS A 1 81 ? -28.53299 18.53749 20.70785 1.000 20.57209 81 CYS A C 1
ATOM 569 O O . CYS A 1 81 ? -29.45047 18.41854 21.52076 1.000 19.64497 81 CYS A O 1
ATOM 572 N N . ARG A 1 82 ? -28.30813 17.65038 19.74539 1.000 21.94679 82 ARG A N 1
ATOM 573 C CA . ARG A 1 82 ? -29.20148 16.51687 19.53703 1.000 22.52914 82 ARG A CA 1
ATOM 574 C C . ARG A 1 82 ? -28.37999 15.30756 19.12177 1.000 22.91396 82 ARG A C 1
ATOM 575 O O . ARG A 1 82 ? -27.35244 15.42696 18.44608 1.000 21.57036 82 ARG A O 1
ATOM 583 N N . LYS A 1 83 ? -28.82490 14.14015 19.57133 1.000 19.30100 83 LYS A N 1
ATOM 584 C CA . LYS A 1 83 ? -28.18642 12.88169 19.22254 1.000 22.02675 83 LYS A CA 1
ATOM 585 C C . LYS A 1 83 ? -28.81109 12.29787 17.96370 1.000 26.47196 83 LYS A C 1
ATOM 586 O O . LYS A 1 83 ? -30.03108 12.35081 17.77162 1.000 23.93986 83 LYS A O 1
ATOM 592 N N . GLY A 1 84 ? -27.96129 11.75606 17.09822 1.000 26.86031 84 GLY A N 1
ATOM 593 C CA . GLY A 1 84 ? -28.43232 11.20733 15.84948 1.000 32.92405 84 GLY A CA 1
ATOM 594 C C . GLY A 1 84 ? -28.98642 9.80522 15.99600 1.000 36.14052 84 GLY A C 1
ATOM 595 O O . GLY A 1 84 ? -28.91653 9.16829 17.04859 1.000 34.19917 84 GLY A O 1
ATOM 596 N N . ASN A 1 85 ? -29.53989 9.31477 14.89578 1.000 43.73379 85 ASN A N 1
ATOM 597 C CA . ASN A 1 85 ? -30.08388 7.96541 14.84767 1.000 44.90704 85 ASN A CA 1
ATOM 598 C C . ASN A 1 85 ? -28.99433 6.93489 14.58930 1.000 46.37003 85 ASN A C 1
ATOM 599 O O . ASN A 1 85 ? -28.14801 7.12130 13.71760 1.000 47.80178 85 ASN A O 1
ATOM 604 N N . TYR B 1 2 ? 4.04927 -4.08554 -2.80520 1.000 53.63797 2 TYR C N 1
ATOM 605 C CA . TYR B 1 2 ? 2.77894 -4.42114 -2.17106 1.000 55.70333 2 TYR C CA 1
ATOM 606 C C . TYR B 1 2 ? 2.90395 -5.67023 -1.30439 1.000 51.98379 2 TYR C C 1
ATOM 607 O O . TYR B 1 2 ? 2.67152 -5.61651 -0.09983 1.000 52.89515 2 TYR C O 1
ATOM 609 N N . ASP B 1 3 ? 3.26916 -6.79487 -1.91950 1.000 57.19294 3 ASP C N 1
ATOM 610 C CA . ASP B 1 3 ? 3.40303 -8.06514 -1.20894 1.000 52.64776 3 ASP C CA 1
ATOM 611 C C . ASP B 1 3 ? 4.79380 -8.13973 -0.58672 1.000 48.79840 3 ASP C C 1
ATOM 612 O O . ASP B 1 3 ? 5.78776 -8.34437 -1.29104 1.000 48.91270 3 ASP C O 1
ATOM 617 N N . TYR B 1 4 ? 4.86109 -7.98455 0.73486 1.000 48.31281 4 TYR C N 1
ATOM 618 C CA . TYR B 1 4 ? 6.11834 -8.00851 1.46850 1.000 44.90702 4 TYR C CA 1
ATOM 619 C C . TYR B 1 4 ? 6.42136 -9.38070 2.06073 1.000 43.31282 4 TYR C C 1
ATOM 620 O O . TYR B 1 4 ? 7.37061 -9.51370 2.83993 1.000 42.18837 4 TYR C O 1
ATOM 629 N N . GLY B 1 5 ? 5.63559 -10.39550 1.71446 1.000 46.02495 5 GLY C N 1
ATOM 630 C CA . GLY B 1 5 ? 5.75411 -11.70808 2.31100 1.000 45.71406 5 GLY C CA 1
ATOM 631 C C . GLY B 1 5 ? 4.97749 -11.81999 3.61174 1.000 46.94439 5 GLY C C 1
ATOM 632 O O . GLY B 1 5 ? 4.67202 -10.83489 4.27936 1.000 44.43713 5 GLY C O 1
ATOM 633 N N . THR B 1 6 ? 4.65086 -13.05825 3.97252 1.000 47.96931 6 THR C N 1
ATOM 634 C CA . THR B 1 6 ? 3.87464 -13.31961 5.17741 1.000 47.88254 6 THR C CA 1
ATOM 635 C C . THR B 1 6 ? 4.71425 -13.86191 6.33047 1.000 47.11324 6 THR C C 1
ATOM 636 O O . THR B 1 6 ? 4.15007 -14.30029 7.33616 1.000 48.86989 6 THR C O 1
ATOM 640 N N . ASP B 1 7 ? 6.04509 -13.84077 6.21502 1.000 39.43849 7 ASP C N 1
ATOM 641 C CA . ASP B 1 7 ? 6.91369 -14.23423 7.31904 1.000 38.74713 7 ASP C CA 1
ATOM 642 C C . ASP B 1 7 ? 7.95362 -13.16882 7.65507 1.000 35.61812 7 ASP C C 1
ATOM 643 O O . ASP B 1 7 ? 8.89318 -13.45089 8.40844 1.000 33.57750 7 ASP C O 1
ATOM 648 N N . THR B 1 8 ? 7.80386 -11.95281 7.12990 1.000 33.48791 8 THR C N 1
ATOM 649 C CA . THR B 1 8 ? 8.74816 -10.86517 7.34528 1.000 27.39592 8 THR C CA 1
ATOM 650 C C . THR B 1 8 ? 8.24893 -9.83659 8.35368 1.000 31.14508 8 THR C C 1
ATOM 651 O O . THR B 1 8 ? 8.84769 -8.76275 8.47195 1.000 28.41136 8 THR C O 1
ATOM 655 N N . CYS B 1 9 ? 7.16667 -10.13153 9.06714 1.000 27.61980 9 CYS C N 1
ATOM 656 C CA . CYS B 1 9 ? 6.70092 -9.20633 10.09112 1.000 27.33455 9 CYS C CA 1
ATOM 657 C C . CYS B 1 9 ? 7.52703 -9.36838 11.36679 1.000 27.80455 9 CYS C C 1
ATOM 658 O O . CYS B 1 9 ? 7.92441 -10.48157 11.71287 1.000 26.22665 9 CYS C O 1
ATOM 661 N N . PRO B 1 10 ? 7.81228 -8.27491 12.06726 1.000 26.14792 10 PRO C N 1
ATOM 662 C CA . PRO B 1 10 ? 8.36639 -8.38436 13.42073 1.000 25.85721 10 PRO C CA 1
ATOM 663 C C . PRO B 1 10 ? 7.38796 -9.09958 14.33957 1.000 23.78444 10 PRO C C 1
ATOM 664 O O . PRO B 1 10 ? 6.17407 -9.05908 14.13883 1.000 25.04405 10 PRO C O 1
ATOM 668 N N . PHE B 1 11 ? 7.93779 -9.78400 15.33683 1.000 21.79190 11 PHE C N 1
ATOM 669 C CA . PHE B 1 11 ? 7.18336 -10.63168 16.25501 1.000 21.74372 11 PHE C CA 1
ATOM 670 C C . PHE B 1 11 ? 7.39230 -10.15073 17.68640 1.000 20.87002 11 PHE C C 1
ATOM 671 O O . PHE B 1 11 ? 8.54469 -9.96227 18.09723 1.000 21.04174 11 PHE C O 1
ATOM 679 N N . PRO B 1 12 ? 6.33099 -9.96494 18.48084 1.000 21.01010 12 PRO C N 1
ATOM 680 C CA . PRO B 1 12 ? 6.51325 -9.42981 19.83792 1.000 24.34887 12 PRO C CA 1
ATOM 681 C C . PRO B 1 12 ? 7.38431 -10.33255 20.69158 1.000 21.41918 12 PRO C C 1
ATOM 682 O O . PRO B 1 12 ? 7.27843 -11.55928 20.63981 1.000 23.15479 12 PRO C O 1
ATOM 686 N N . VAL B 1 13 ? 8.25020 -9.70891 21.48777 1.000 19.47778 13 VAL C N 1
ATOM 687 C CA . VAL B 1 13 ? 9.09381 -10.40884 22.44603 1.000 19.35058 13 VAL C CA 1
ATOM 688 C C . VAL B 1 13 ? 9.04161 -9.68769 23.78184 1.000 19.26702 13 VAL C C 1
ATOM 689 O O . VAL B 1 13 ? 8.63415 -8.52868 23.88526 1.000 18.28220 13 VAL C O 1
ATOM 693 N N . LEU B 1 14 ? 9.52931 -10.38150 24.79877 1.000 21.42257 14 LEU C N 1
ATOM 694 C CA . LEU B 1 14 ? 9.86204 -9.75117 26.06217 1.000 16.49658 14 LEU C CA 1
ATOM 695 C C . LEU B 1 14 ? 11.30180 -10.10970 26.36318 1.000 17.35630 14 LEU C C 1
ATOM 696 O O . LEU B 1 14 ? 11.73481 -11.25239 26.15912 1.000 17.55507 14 LEU C O 1
ATOM 701 N N . ALA B 1 15 ? 12.03764 -9.11956 26.84202 1.000 20.35881 15 ALA C N 1
ATOM 702 C CA . ALA B 1 15 ? 13.40903 -9.33459 27.23806 1.000 18.32111 15 ALA C CA 1
ATOM 703 C C . ALA B 1 15 ? 13.41393 -9.85618 28.66672 1.000 19.32419 15 ALA C C 1
ATOM 704 O O . ALA B 1 15 ? 12.38455 -9.91032 29.34244 1.000 19.33357 15 ALA C O 1
ATOM 706 N N . ASN B 1 16 ? 14.56208 -10.36568 29.07452 1.000 20.22836 16 ASN C N 1
ATOM 707 C CA . ASN B 1 16 ? 14.71735 -10.94774 30.38651 1.000 20.28435 16 ASN C CA 1
ATOM 708 C C . ASN B 1 16 ? 16.12211 -10.63638 30.86111 1.000 21.18432 16 ASN C C 1
ATOM 709 O O . ASN B 1 16 ? 16.82827 -9.80228 30.28873 1.000 24.02015 16 ASN C O 1
ATOM 714 N N . LYS B 1 17 ? 16.54578 -11.33547 31.90016 1.000 20.47881 17 LYS C N 1
ATOM 715 C CA . LYS B 1 17 ? 17.86054 -11.10816 32.46862 1.000 22.25206 17 LYS C CA 1
ATOM 716 C C . LYS B 1 17 ? 18.96054 -11.92507 31.78042 1.000 22.48562 17 LYS C C 1
ATOM 717 O O . LYS B 1 17 ? 20.08506 -11.96631 32.29042 1.000 24.58552 17 LYS C O 1
ATOM 723 N N . THR B 1 18 ? 18.64722 -12.62643 30.68284 1.000 22.71300 18 THR C N 1
ATOM 724 C CA . THR B 1 18 ? 19.66580 -13.28772 29.87259 1.000 22.44851 18 THR C CA 1
ATOM 725 C C . THR B 1 18 ? 19.96737 -12.44570 28.63311 1.000 22.81677 18 THR C C 1
ATOM 726 O O . THR B 1 18 ? 19.42587 -11.35357 28.44045 1.000 23.60882 18 THR C O 1
ATOM 730 N N . ASN B 1 19 ? 20.83693 -12.97641 27.76613 1.000 24.56286 19 ASN C N 1
ATOM 731 C CA . ASN B 1 19 ? 21.22701 -12.27727 26.54409 1.000 26.08696 19 ASN C CA 1
ATOM 732 C C . ASN B 1 19 ? 20.24996 -12.46785 25.38763 1.000 25.51961 19 ASN C C 1
ATOM 733 O O . ASN B 1 19 ? 20.50840 -11.94377 24.29973 1.000 26.76484 19 ASN C O 1
ATOM 738 N N . LYS B 1 20 ? 19.12952 -13.15930 25.58386 1.000 22.22989 20 LYS C N 1
ATOM 739 C CA . LYS B 1 20 ? 18.17159 -13.36536 24.50291 1.000 22.66452 20 LYS C CA 1
ATOM 740 C C . LYS B 1 20 ? 16.73612 -13.20969 24.98476 1.000 23.82857 20 LYS C C 1
ATOM 741 O O . LYS B 1 20 ? 16.30860 -13.88967 25.92829 1.000 20.68415 20 LYS C O 1
ATOM 747 N N . ALA B 1 21 ? 15.97870 -12.37629 24.27273 1.000 19.67112 21 ALA C N 1
ATOM 748 C CA . ALA B 1 21 ? 14.55703 -12.15901 24.49659 1.000 21.39133 21 ALA C CA 1
ATOM 749 C C . ALA B 1 21 ? 13.78251 -13.35402 23.95770 1.000 23.18069 21 ALA C C 1
ATOM 750 O O . ALA B 1 21 ? 14.25351 -14.07426 23.07095 1.000 25.65149 21 ALA C O 1
ATOM 752 N N . LYS B 1 22 ? 12.59522 -13.58348 24.50457 1.000 19.80890 22 LYS C N 1
ATOM 753 C CA . LYS B 1 22 ? 11.78961 -14.70896 24.06136 1.000 20.96729 22 LYS C CA 1
ATOM 754 C C . LYS B 1 22 ? 10.46504 -14.21511 23.50638 1.000 20.87389 22 LYS C C 1
ATOM 755 O O . LYS B 1 22 ? 9.92199 -13.18873 23.94105 1.000 18.52405 22 LYS C O 1
ATOM 761 N N . PHE B 1 23 ? 9.96915 -14.94769 22.51941 1.000 19.26174 23 PHE C N 1
ATOM 762 C CA . PHE B 1 23 ? 8.78832 -14.52118 21.79526 1.000 21.85775 23 PHE C CA 1
ATOM 763 C C . PHE B 1 23 ? 7.53173 -14.66150 22.64491 1.000 21.59650 23 PHE C C 1
ATOM 764 O O . PHE B 1 23 ? 7.41371 -15.54232 23.50501 1.000 19.80457 23 PHE C O 1
ATOM 772 N N . VAL B 1 24 ? 6.59658 -13.74813 22.40042 1.000 19.93854 24 VAL C N 1
ATOM 773 C CA . VAL B 1 24 ? 5.31738 -13.71495 23.08971 1.000 18.86698 24 VAL C CA 1
ATOM 774 C C . VAL B 1 24 ? 4.36631 -14.57256 22.26271 1.000 22.56443 24 VAL C C 1
ATOM 775 O O . VAL B 1 24 ? 3.90211 -14.16322 21.19692 1.000 22.61080 24 VAL C O 1
ATOM 779 N N . GLY B 1 25 ? 4.09313 -15.78557 22.74991 1.000 21.79780 25 GLY C N 1
ATOM 780 C CA . GLY B 1 25 ? 3.36709 -16.75257 21.95422 1.000 22.54697 25 GLY C CA 1
ATOM 781 C C . GLY B 1 25 ? 4.20619 -17.32232 20.81722 1.000 24.16997 25 GLY C C 1
ATOM 782 O O . GLY B 1 25 ? 5.39581 -17.04336 20.65095 1.000 22.87478 25 GLY C O 1
ATOM 783 N N . CYS B 1 26 ? 3.53898 -18.13776 20.00922 1.000 23.55716 26 CYS C N 1
ATOM 784 C CA . CYS B 1 26 ? 4.21386 -18.87267 18.94877 1.000 23.58111 26 CYS C CA 1
ATOM 785 C C . CYS B 1 26 ? 3.52966 -18.70931 17.60132 1.000 24.46646 26 CYS C C 1
ATOM 786 O O . CYS B 1 26 ? 3.88671 -19.41233 16.65323 1.000 23.84411 26 CYS C O 1
ATOM 789 N N . HIS B 1 27 ? 2.54803 -17.81907 17.49924 1.000 24.60456 27 HIS C N 1
ATOM 790 C CA . HIS B 1 27 ? 1.84258 -17.60148 16.25039 1.000 29.31237 27 HIS C CA 1
ATOM 791 C C . HIS B 1 27 ? 1.33563 -16.17002 16.21945 1.000 31.81455 27 HIS C C 1
ATOM 792 O O . HIS B 1 27 ? 0.95389 -15.61044 17.24980 1.000 28.96263 27 HIS C O 1
ATOM 799 N N . GLN B 1 28 ? 1.31721 -15.59340 15.02273 1.000 32.02271 28 GLN C N 1
ATOM 800 C CA . GLN B 1 28 ? 0.65566 -14.31871 14.79658 1.000 30.37171 28 GLN C CA 1
ATOM 801 C C . GLN B 1 28 ? 0.28157 -14.23937 13.32579 1.000 32.50287 28 GLN C C 1
ATOM 802 O O . GLN B 1 28 ? 0.75196 -15.03233 12.50929 1.000 32.44487 28 GLN C O 1
ATOM 808 N N . LYS B 1 29 ? -0.60707 -13.30164 13.00822 1.000 31.14468 29 LYS C N 1
ATOM 809 C CA . LYS B 1 29 ? -0.92374 -12.99136 11.62004 1.000 33.95925 29 LYS C CA 1
ATOM 810 C C . LYS B 1 29 ? 0.12973 -12.05696 11.04064 1.000 35.74017 29 LYS C C 1
ATOM 811 O O . LYS B 1 29 ? 0.66336 -11.19410 11.74096 1.000 32.26721 29 LYS C O 1
ATOM 815 N N . CYS B 1 30 ? 0.46166 -12.25680 9.76777 1.000 37.08669 30 CYS C N 1
ATOM 816 C CA . CYS B 1 30 ? 1.45104 -11.41383 9.10121 1.000 37.04486 30 CYS C CA 1
ATOM 817 C C . CYS B 1 30 ? 1.02741 -11.20008 7.65578 1.000 40.67534 30 CYS C C 1
ATOM 818 O O . CYS B 1 30 ? 1.01143 -12.14919 6.86639 1.000 42.33572 30 CYS C O 1
ATOM 821 N N . ASN B 1 31 ? 0.70246 -9.95405 7.31611 1.000 39.50659 31 ASN C N 1
ATOM 822 C CA . ASN B 1 31 ? 0.29852 -9.56631 5.96614 1.000 42.50747 31 ASN C CA 1
ATOM 823 C C . ASN B 1 31 ? -0.76364 -10.51274 5.40518 1.000 46.00602 31 ASN C C 1
ATOM 824 O O . ASN B 1 31 ? -0.67790 -10.98429 4.26997 1.000 45.25639 31 ASN C O 1
ATOM 829 N N . GLY B 1 32 ? -1.77930 -10.79295 6.22248 1.000 44.58267 32 GLY C N 1
ATOM 830 C CA . GLY B 1 32 ? -2.85913 -11.66134 5.79668 1.000 45.78542 32 GLY C CA 1
ATOM 831 C C . GLY B 1 32 ? -2.50579 -13.12843 5.71693 1.000 49.52576 32 GLY C C 1
ATOM 832 O O . GLY B 1 32 ? -3.28071 -13.91073 5.15528 1.000 47.91213 32 GLY C O 1
ATOM 833 N N . GLY B 1 33 ? -1.34238 -13.52083 6.23655 1.000 45.84366 33 GLY C N 1
ATOM 834 C CA . GLY B 1 33 ? -0.94703 -14.90589 6.32117 1.000 45.90267 33 GLY C CA 1
ATOM 835 C C . GLY B 1 33 ? -0.65010 -15.30797 7.75550 1.000 42.39937 33 GLY C C 1
ATOM 836 O O . GLY B 1 33 ? -0.78644 -14.52034 8.69472 1.000 38.83438 33 GLY C O 1
ATOM 837 N N . ASP B 1 34 ? -0.23766 -16.56098 7.90348 1.000 42.51694 34 ASP C N 1
ATOM 838 C CA . ASP B 1 34 ? 0.07955 -17.12494 9.20626 1.000 38.61308 34 ASP C CA 1
ATOM 839 C C . ASP B 1 34 ? 1.58775 -17.19110 9.39710 1.000 36.75863 34 ASP C C 1
ATOM 840 O O . ASP B 1 34 ? 2.31481 -17.66304 8.51613 1.000 43.44453 34 ASP C O 1
ATOM 844 N N . GLN B 1 35 ? 2.04888 -16.70258 10.53932 1.000 35.77072 35 GLN C N 1
ATOM 845 C CA . GLN B 1 35 ? 3.44664 -16.76998 10.93344 1.000 34.33555 35 GLN C CA 1
ATOM 846 C C . GLN B 1 35 ? 3.52242 -17.69566 12.13735 1.000 33.37727 35 GLN C C 1
ATOM 847 O O . GLN B 1 35 ? 2.98080 -17.37120 13.19846 1.000 35.01005 35 GLN C O 1
ATOM 853 N N . LYS B 1 36 ? 4.20287 -18.82847 11.98530 1.000 30.92780 36 LYS C N 1
ATOM 854 C CA . LYS B 1 36 ? 4.34721 -19.79757 13.06468 1.000 29.35800 36 LYS C CA 1
ATOM 855 C C . LYS B 1 36 ? 5.82160 -19.97958 13.38803 1.000 28.92341 36 LYS C C 1
ATOM 856 O O . LYS B 1 36 ? 6.63704 -20.20211 12.48331 1.000 31.43038 36 LYS C O 1
ATOM 858 N N . LEU B 1 37 ? 6.15025 -19.94105 14.67684 1.000 23.76813 37 LEU C N 1
ATOM 859 C CA . LEU B 1 37 ? 7.51916 -20.15918 15.11549 1.000 22.29588 37 LEU C CA 1
ATOM 860 C C . LEU B 1 37 ? 7.85144 -21.64368 15.07600 1.000 23.82070 37 LEU C C 1
ATOM 861 O O . LEU B 1 37 ? 6.96862 -22.49690 15.15929 1.000 23.65283 37 LEU C O 1
ATOM 866 N N . THR B 1 38 ? 9.14369 -21.94650 14.95702 1.000 23.71551 38 THR C N 1
ATOM 867 C CA . THR B 1 38 ? 9.55316 -23.33815 14.82371 1.000 26.58466 38 THR C CA 1
ATOM 868 C C . THR B 1 38 ? 9.35633 -24.06932 16.14768 1.000 24.84885 38 THR C C 1
ATOM 869 O O . THR B 1 38 ? 9.54052 -23.49782 17.22774 1.000 24.49803 38 THR C O 1
ATOM 873 N N . ASP B 1 39 ? 8.95102 -25.33647 16.06253 1.000 24.50745 39 ASP C N 1
ATOM 874 C CA . ASP B 1 39 ? 8.77105 -26.12967 17.27096 1.000 23.69214 39 ASP C CA 1
ATOM 875 C C . ASP B 1 39 ? 10.05289 -26.11857 18.09358 1.000 23.10443 39 ASP C C 1
ATOM 876 O O . ASP B 1 39 ? 11.15395 -26.26478 17.55783 1.000 26.96794 39 ASP C O 1
ATOM 881 N N . GLY B 1 40 ? 9.90506 -25.95359 19.40221 1.000 24.61018 40 GLY C N 1
ATOM 882 C CA . GLY B 1 40 ? 11.03468 -25.88226 20.30058 1.000 23.71191 40 GLY C CA 1
ATOM 883 C C . GLY B 1 40 ? 11.46339 -24.47513 20.66055 1.000 23.98182 40 GLY C C 1
ATOM 884 O O . GLY B 1 40 ? 12.22431 -24.30560 21.61885 1.000 23.67592 40 GLY C O 1
ATOM 885 N N . THR B 1 41 ? 10.99353 -23.47150 19.92549 1.000 23.97702 41 THR C N 1
ATOM 886 C CA . THR B 1 41 ? 11.35398 -22.08850 20.21350 1.000 22.10146 41 THR C CA 1
ATOM 887 C C . THR B 1 41 ? 10.93164 -21.71396 21.62918 1.000 20.47977 41 THR C C 1
ATOM 888 O O . THR B 1 41 ? 9.83224 -22.04901 22.07717 1.000 21.93848 41 THR C O 1
ATOM 892 N N . ALA B 1 42 ? 11.82266 -21.02795 22.33805 1.000 21.51468 42 ALA C N 1
ATOM 893 C CA . ALA B 1 42 ? 11.50503 -20.54260 23.67495 1.000 21.33502 42 ALA C CA 1
ATOM 894 C C . ALA B 1 42 ? 10.52622 -19.37576 23.59804 1.000 22.33971 42 ALA C C 1
ATOM 895 O O . ALA B 1 42 ? 10.71738 -18.43924 22.81371 1.000 21.01251 42 ALA C O 1
ATOM 897 N N . CYS B 1 43 ? 9.49497 -19.40542 24.44386 1.000 23.74614 43 CYS C N 1
ATOM 898 C CA . CYS B 1 43 ? 8.44223 -18.39990 24.37389 1.000 18.81497 43 CYS C CA 1
ATOM 899 C C . CYS B 1 43 ? 7.92799 -18.11481 25.77502 1.000 21.65320 43 CYS C C 1
ATOM 900 O O . CYS B 1 43 ? 8.23924 -18.83380 26.72624 1.000 19.55243 43 CYS C O 1
ATOM 903 N N . TYR B 1 44 ? 7.13170 -17.04775 25.89310 1.000 17.86183 44 TYR C N 1
ATOM 904 C CA . TYR B 1 44 ? 6.39307 -16.75585 27.11746 1.000 17.36833 44 TYR C CA 1
ATOM 905 C C . TYR B 1 44 ? 4.90183 -16.96904 26.88075 1.000 21.77135 44 TYR C C 1
ATOM 906 O O . TYR B 1 44 ? 4.37253 -16.61813 25.81807 1.000 21.84710 44 TYR C O 1
ATOM 915 N N . VAL B 1 45 ? 4.23443 -17.57620 27.85976 1.000 20.16172 45 VAL C N 1
ATOM 916 C CA . VAL B 1 45 ? 2.80743 -17.84369 27.75274 1.000 23.13433 45 VAL C CA 1
ATOM 917 C C . VAL B 1 45 ? 2.06676 -16.58185 28.16745 1.000 26.48015 45 VAL C C 1
ATOM 918 O O . VAL B 1 45 ? 1.48404 -16.52720 29.25422 1.000 24.39834 45 VAL C O 1
ATOM 922 N N . VAL B 1 46 ? 2.09517 -15.55967 27.30533 1.000 20.74973 46 VAL C N 1
ATOM 923 C CA . VAL B 1 46 ? 1.50758 -14.25307 27.57326 1.000 27.77176 46 VAL C CA 1
ATOM 924 C C . VAL B 1 46 ? 0.66578 -13.88986 26.35860 1.000 28.30184 46 VAL C C 1
ATOM 925 O O . VAL B 1 46 ? 1.16142 -13.92980 25.22732 1.000 25.15938 46 VAL C O 1
ATOM 929 N N . GLU B 1 47 ? -0.60292 -13.56743 26.58288 1.000 25.92360 47 GLU C N 1
ATOM 930 C CA . GLU B 1 47 ? -1.46461 -13.18093 25.47548 1.000 27.94152 47 GLU C CA 1
ATOM 931 C C . GLU B 1 47 ? -0.99132 -11.85358 24.89292 1.000 26.21298 47 GLU C C 1
ATOM 932 O O . GLU B 1 47 ? -0.43687 -11.00956 25.60075 1.000 25.36055 47 GLU C O 1
ATOM 935 N N . ARG B 1 48 ? -1.16574 -11.70210 23.57371 1.000 26.36455 48 ARG C N 1
ATOM 936 C CA . ARG B 1 48 ? -0.71680 -10.48545 22.89896 1.000 27.25020 48 ARG C CA 1
ATOM 937 C C . ARG B 1 48 ? -1.32882 -9.23879 23.52532 1.000 25.80047 48 ARG C C 1
ATOM 938 O O . ARG B 1 48 ? -0.63379 -8.23365 23.72870 1.000 25.10416 48 ARG C O 1
ATOM 946 N N . LYS B 1 49 ? -2.63036 -9.27224 23.82260 1.000 25.27615 49 LYS C N 1
ATOM 947 C CA . LYS B 1 49 ? -3.25422 -8.09413 24.41501 1.000 25.05908 49 LYS C CA 1
ATOM 948 C C . LYS B 1 49 ? -2.75750 -7.82603 25.82993 1.000 25.93796 49 LYS C C 1
ATOM 949 O O . LYS B 1 49 ? -2.82995 -6.68165 26.28880 1.000 26.71266 49 LYS C O 1
ATOM 952 N N . VAL B 1 50 ? -2.22644 -8.83262 26.52124 1.000 26.57793 50 VAL C N 1
ATOM 953 C CA . VAL B 1 50 ? -1.58773 -8.57363 27.80833 1.000 25.92729 50 VAL C CA 1
ATOM 954 C C . VAL B 1 50 ? -0.23618 -7.91032 27.59145 1.000 25.18824 50 VAL C C 1
ATOM 955 O O . VAL B 1 50 ? 0.10600 -6.91725 28.24921 1.000 26.72462 50 VAL C O 1
ATOM 959 N N . TRP B 1 51 ? 0.53736 -8.42835 26.63782 1.000 22.65181 51 TRP C N 1
ATOM 960 C CA . TRP B 1 51 ? 1.78062 -7.78078 26.25233 1.000 21.14676 51 TRP C CA 1
ATOM 961 C C . TRP B 1 51 ? 1.53570 -6.31893 25.88763 1.000 25.47513 51 TRP C C 1
ATOM 962 O O . TRP B 1 51 ? 2.30917 -5.43570 26.27134 1.000 23.24963 51 TRP C O 1
ATOM 973 N N . ASP B 1 52 ? 0.42641 -6.04761 25.19020 1.000 25.45301 52 ASP C N 1
ATOM 974 C CA . ASP B 1 52 ? 0.11732 -4.69049 24.75593 1.000 25.25558 52 ASP C CA 1
ATOM 975 C C . ASP B 1 52 ? -0.03637 -3.75002 25.94011 1.000 24.76105 52 ASP C C 1
ATOM 976 O O . ASP B 1 52 ? 0.34147 -2.57564 25.86610 1.000 27.11852 52 ASP C O 1
ATOM 981 N N . ARG B 1 53 ? -0.59535 -4.24951 27.04295 1.000 25.78003 53 ARG C N 1
ATOM 982 C CA . ARG B 1 53 ? -0.89681 -3.40921 28.19322 1.000 27.03778 53 ARG C CA 1
ATOM 983 C C . ARG B 1 53 ? 0.24328 -3.33024 29.19244 1.000 26.29548 53 ARG C C 1
ATOM 984 O O . ARG B 1 53 ? 0.21723 -2.45523 30.06286 1.000 27.73519 53 ARG C O 1
ATOM 992 N N . MET B 1 54 ? 1.23684 -4.20142 29.09093 1.000 21.50011 54 MET C N 1
ATOM 993 C CA . MET B 1 54 ? 2.37864 -4.09539 29.98511 1.000 22.68848 54 MET C CA 1
ATOM 994 C C . MET B 1 54 ? 3.06126 -2.75395 29.75546 1.000 25.26811 54 MET C C 1
ATOM 995 O O . MET B 1 54 ? 3.20408 -2.30157 28.61775 1.000 26.27991 54 MET C O 1
ATOM 1000 N N . THR B 1 55 ? 3.43394 -2.09657 30.84424 1.000 23.53458 55 THR C N 1
ATOM 1001 C CA . THR B 1 55 ? 4.04480 -0.77939 30.74124 1.000 24.66069 55 THR C CA 1
ATOM 1002 C C . THR B 1 55 ? 5.47265 -0.91810 30.22002 1.000 24.14076 55 THR C C 1
ATOM 1003 O O . THR B 1 55 ? 6.23931 -1.73968 30.73860 1.000 24.95233 55 THR C O 1
ATOM 1007 N N . PRO B 1 56 ? 5.84457 -0.18541 29.17131 1.000 27.18770 56 PRO C N 1
ATOM 1008 C CA . PRO B 1 56 ? 7.21306 -0.28127 28.64708 1.000 28.73183 56 PRO C CA 1
ATOM 1009 C C . PRO B 1 56 ? 8.25450 0.00085 29.72109 1.000 28.76451 56 PRO C C 1
ATOM 1010 O O . PRO B 1 56 ? 8.09883 0.90713 30.54780 1.000 29.65620 56 PRO C O 1
ATOM 1014 N N . MET B 1 57 ? 9.30597 -0.82049 29.71497 1.000 28.28934 57 MET C N 1
ATOM 1015 C CA . MET B 1 57 ? 10.52189 -0.68958 30.51184 1.000 29.29200 57 MET C CA 1
ATOM 1016 C C . MET B 1 57 ? 10.30463 -1.05106 31.97333 1.000 26.71426 57 MET C C 1
ATOM 1017 O O . MET B 1 57 ? 11.22451 -0.87816 32.77754 1.000 27.85721 57 MET C O 1
ATOM 1022 N N . LEU B 1 58 ? 9.12193 -1.51851 32.35040 1.000 24.15158 58 LEU C N 1
ATOM 1023 C CA . LEU B 1 58 ? 8.90833 -2.07824 33.67424 1.000 22.88056 58 LEU C CA 1
ATOM 1024 C C . LEU B 1 58 ? 9.12543 -3.58826 33.66159 1.000 20.90774 58 LEU C C 1
ATOM 1025 O O . LEU B 1 58 ? 8.80227 -4.27219 32.68623 1.000 20.73176 58 LEU C O 1
ATOM 1030 N N . TRP B 1 59 ? 9.65180 -4.10370 34.77098 1.000 18.93713 59 TRP C N 1
ATOM 1031 C CA . TRP B 1 59 ? 9.86568 -5.54115 34.94853 1.000 18.53584 59 TRP C CA 1
ATOM 1032 C C . TRP B 1 59 ? 8.60148 -6.21683 35.45911 1.000 20.36839 59 TRP C C 1
ATOM 1033 O O . TRP B 1 59 ? 7.92814 -5.69844 36.35773 1.000 19.17702 59 TRP C O 1
ATOM 1044 N N . TYR B 1 60 ? 8.27283 -7.35117 34.85193 1.000 17.95255 60 TYR C N 1
ATOM 1045 C CA . TYR B 1 60 ? 7.19670 -8.23483 35.25055 1.000 17.69840 60 TYR C CA 1
ATOM 1046 C C . TYR B 1 60 ? 7.77557 -9.63650 35.43014 1.000 18.67222 60 TYR C C 1
ATOM 1047 O O . TYR B 1 60 ? 8.99058 -9.84709 35.32665 1.000 18.29776 60 TYR C O 1
ATOM 1056 N N . GLU B 1 61 ? 6.89069 -10.57882 35.74079 1.000 21.04723 61 GLU C N 1
ATOM 1057 C CA . GLU B 1 61 ? 7.19481 -12.00721 35.80732 1.000 21.35733 61 GLU C CA 1
ATOM 1058 C C . GLU B 1 61 ? 6.34293 -12.73535 34.78050 1.000 21.92817 61 GLU C C 1
ATOM 1059 O O . GLU B 1 61 ? 5.13027 -12.51560 34.71049 1.000 21.62403 61 GLU C O 1
ATOM 1065 N N . CYS B 1 62 ? 6.98162 -13.58736 33.97174 1.000 18.99220 62 CYS C N 1
ATOM 1066 C CA . CYS B 1 62 ? 6.38379 -14.24484 32.82678 1.000 22.63399 62 CYS C CA 1
ATOM 1067 C C . CYS B 1 62 ? 6.44667 -15.76060 32.97382 1.000 21.33434 62 CYS C C 1
ATOM 1068 O O . CYS B 1 62 ? 7.44974 -16.28788 33.46163 1.000 22.59920 62 CYS C O 1
ATOM 1071 N N . PRO B 1 63 ? 5.39530 -16.48180 32.58761 1.000 21.16887 63 PRO C N 1
ATOM 1072 C CA . PRO B 1 63 ? 5.49239 -17.95336 32.54960 1.000 23.54316 63 PRO C CA 1
ATOM 1073 C C . PRO B 1 63 ? 6.25843 -18.40999 31.31494 1.000 24.53845 63 PRO C C 1
ATOM 1074 O O . PRO B 1 63 ? 5.89470 -18.07344 30.18690 1.000 23.50559 63 PRO C O 1
ATOM 1078 N N . LEU B 1 64 ? 7.30772 -19.19972 31.53357 1.000 26.34809 64 LEU C N 1
ATOM 1079 C CA . LEU B 1 64 ? 8.12460 -19.72439 30.44473 1.000 23.57186 64 LEU C CA 1
ATOM 1080 C C . LEU B 1 64 ? 7.41164 -20.88077 29.75226 1.000 24.77464 64 LEU C C 1
ATOM 1081 O O . LEU B 1 64 ? 6.70870 -21.67808 30.38889 1.000 25.96506 64 LEU C O 1
ATOM 1086 N N . GLY B 1 65 ? 7.63018 -20.98809 28.44016 1.000 23.94257 65 GLY C N 1
ATOM 1087 C CA . GLY B 1 65 ? 7.04150 -22.04931 27.65466 1.000 23.28596 65 GLY C CA 1
ATOM 1088 C C . GLY B 1 65 ? 7.94286 -22.46312 26.50864 1.000 24.36568 65 GLY C C 1
ATOM 1089 O O . GLY B 1 65 ? 9.04865 -21.95075 26.34555 1.000 23.27936 65 GLY C O 1
ATOM 1090 N N . GLU B 1 66 ? 7.46431 -23.43491 25.73260 1.000 25.86572 66 GLU C N 1
ATOM 1091 C CA . GLU B 1 66 ? 8.11691 -23.85459 24.50378 1.000 26.03770 66 GLU C CA 1
ATOM 1092 C C . GLU B 1 66 ? 7.07369 -23.99378 23.41042 1.000 25.29675 66 GLU C C 1
ATOM 1093 O O . GLU B 1 66 ? 5.96123 -24.46094 23.65930 1.000 25.62107 66 GLU C O 1
ATOM 1099 N N . CYS B 1 67 ? 7.43747 -23.58860 22.19844 1.000 24.17759 67 CYS C N 1
ATOM 1100 C CA . CYS B 1 67 ? 6.50303 -23.63379 21.08422 1.000 24.42717 67 CYS C CA 1
ATOM 1101 C C . CYS B 1 67 ? 6.28722 -25.05943 20.59234 1.000 26.64419 67 CYS C C 1
ATOM 1102 O O . CYS B 1 67 ? 7.23306 -25.83568 20.43924 1.000 26.31764 67 CYS C O 1
ATOM 1105 N N . LYS B 1 68 ? 5.02623 -25.39827 20.35017 1.000 29.41887 68 LYS C N 1
ATOM 1106 C CA . LYS B 1 68 ? 4.66389 -26.65349 19.70974 1.000 31.54842 68 LYS C CA 1
ATOM 1107 C C . LYS B 1 68 ? 3.39894 -26.41457 18.90373 1.000 30.19515 68 LYS C C 1
ATOM 1108 O O . LYS B 1 68 ? 2.37289 -26.02360 19.46910 1.000 31.85586 68 LYS C O 1
ATOM 1110 N N . ASN B 1 69 ? 3.49543 -26.59961 17.58712 1.000 33.19821 69 ASN C N 1
ATOM 1111 C CA . ASN B 1 69 ? 2.37595 -26.40181 16.66162 1.000 37.90544 69 ASN C CA 1
ATOM 1112 C C . ASN B 1 69 ? 1.75417 -25.01396 16.81488 1.000 35.75432 69 ASN C C 1
ATOM 1113 O O . ASN B 1 69 ? 0.53402 -24.84386 16.75683 1.000 34.08238 69 ASN C O 1
ATOM 1118 N N . GLY B 1 70 ? 2.60371 -24.00767 17.01011 1.000 31.77006 70 GLY C N 1
ATOM 1119 C CA . GLY B 1 70 ? 2.14744 -22.63364 17.07763 1.000 30.11431 70 GLY C CA 1
ATOM 1120 C C . GLY B 1 70 ? 1.56521 -22.20798 18.40682 1.000 29.78192 70 GLY C C 1
ATOM 1121 O O . GLY B 1 70 ? 1.02877 -21.09631 18.50154 1.000 30.11726 70 GLY C O 1
ATOM 1122 N N . VAL B 1 71 ? 1.68185 -23.03782 19.44153 1.000 30.79505 71 VAL C N 1
ATOM 1123 C CA . VAL B 1 71 ? 1.19662 -22.72576 20.77843 1.000 29.69947 71 VAL C CA 1
ATOM 1124 C C . VAL B 1 71 ? 2.37924 -22.73809 21.73754 1.000 27.51076 71 VAL C C 1
ATOM 1125 O O . VAL B 1 71 ? 3.21805 -23.64331 21.68947 1.000 28.63949 71 VAL C O 1
ATOM 1129 N N . CYS B 1 72 ? 2.45348 -21.72474 22.60279 1.000 25.75596 72 CYS C N 1
ATOM 1130 C CA . CYS B 1 72 ? 3.46174 -21.69091 23.66354 1.000 25.42325 72 CYS C CA 1
ATOM 1131 C C . CYS B 1 72 ? 2.99770 -22.58554 24.80234 1.000 27.09070 72 CYS C C 1
ATOM 1132 O O . CYS B 1 72 ? 2.09331 -22.22908 25.56498 1.000 30.70914 72 CYS C O 1
ATOM 1135 N N . GLU B 1 73 ? 3.60688 -23.76428 24.90994 1.000 27.12129 73 GLU C N 1
ATOM 1136 C CA . GLU B 1 73 ? 3.20816 -24.74753 25.90563 1.000 29.69041 73 GLU C CA 1
ATOM 1137 C C . GLU B 1 73 ? 3.94377 -24.49808 27.21399 1.000 30.37893 73 GLU C C 1
ATOM 1138 O O . GLU B 1 73 ? 5.17318 -24.39286 27.22902 1.000 27.92526 73 GLU C O 1
ATOM 1144 N N . ASP B 1 74 ? 3.19276 -24.45725 28.31667 1.000 30.41100 74 ASP C N 1
ATOM 1145 C CA . ASP B 1 74 ? 3.74460 -23.97261 29.57695 1.000 30.51060 74 ASP C CA 1
ATOM 1146 C C . ASP B 1 74 ? 4.73166 -24.97351 30.16456 1.000 32.07814 74 ASP C C 1
ATOM 1147 O O . ASP B 1 74 ? 4.46588 -26.17605 30.20594 1.000 35.39090 74 ASP C O 1
ATOM 1152 N N . LEU B 1 75 ? 5.87792 -24.46974 30.61184 1.000 30.70300 75 LEU C N 1
ATOM 1153 C CA . LEU B 1 75 ? 6.91031 -25.28394 31.23424 1.000 33.13326 75 LEU C CA 1
ATOM 1154 C C . LEU B 1 75 ? 6.94494 -25.16943 32.75447 1.000 35.16448 75 LEU C C 1
ATOM 1155 O O . LEU B 1 75 ? 7.82567 -25.75970 33.38200 1.000 39.85676 75 LEU C O 1
ATOM 1160 N N . ARG B 1 76 ? 6.03090 -24.41819 33.36501 1.000 35.75971 76 ARG C N 1
ATOM 1161 C CA . ARG B 1 76 ? 5.93637 -24.35817 34.82840 1.000 37.45852 76 ARG C CA 1
ATOM 1162 C C . ARG B 1 76 ? 7.16596 -23.72169 35.47712 1.000 36.71109 76 ARG C C 1
ATOM 1163 O O . ARG B 1 76 ? 7.63208 -24.16472 36.52473 1.000 40.22415 76 ARG C O 1
ATOM 1164 N N . LYS B 1 77 ? 7.69939 -22.68912 34.84641 1.000 33.70748 77 LYS C N 1
ATOM 1165 C CA . LYS B 1 77 ? 8.77632 -21.87751 35.38898 1.000 35.20820 77 LYS C CA 1
ATOM 1166 C C . LYS B 1 77 ? 8.41994 -20.42207 35.17677 1.000 29.79333 77 LYS C C 1
ATOM 1167 O O . LYS B 1 77 ? 7.87807 -20.05551 34.12911 1.000 31.36424 77 LYS C O 1
ATOM 1173 N N . LYS B 1 78 ? 8.80543 -19.58240 36.13501 1.000 29.95572 78 LYS C N 1
ATOM 1174 C CA . LYS B 1 78 ? 8.59718 -18.14805 36.02937 1.000 28.63170 78 LYS C CA 1
ATOM 1175 C C . LYS B 1 78 ? 9.93820 -17.49690 35.73403 1.000 28.66497 78 LYS C C 1
ATOM 1176 O O . LYS B 1 78 ? 10.98672 -17.95906 36.19581 1.000 31.85159 78 LYS C O 1
ATOM 1178 N N . GLU B 1 79 ? 9.88610 -16.38122 35.01443 1.000 26.79207 79 GLU C N 1
ATOM 1179 C CA . GLU B 1 79 ? 11.09512 -15.69415 34.59775 1.000 25.07135 79 GLU C CA 1
ATOM 1180 C C . GLU B 1 79 ? 10.81812 -14.19935 34.54824 1.000 25.38235 79 GLU C C 1
ATOM 1181 O O . GLU B 1 79 ? 9.76844 -13.77360 34.05517 1.000 26.03475 79 GLU C O 1
ATOM 1187 N N . ASP B 1 80 ? 11.75628 -13.40665 35.07078 1.000 24.52053 80 ASP C N 1
ATOM 1188 C CA . ASP B 1 80 ? 11.60958 -11.95673 35.00914 1.000 24.08445 80 ASP C CA 1
ATOM 1189 C C . ASP B 1 80 ? 11.59357 -11.53668 33.54489 1.000 21.38120 80 ASP C C 1
ATOM 1190 O O . ASP B 1 80 ? 12.39194 -12.02555 32.74012 1.000 22.68341 80 ASP C O 1
ATOM 1195 N N . CYS B 1 81 ? 10.67926 -10.63472 33.19389 1.000 19.07323 81 CYS C N 1
ATOM 1196 C CA . CYS B 1 81 ? 10.52888 -10.20841 31.80735 1.000 21.09865 81 CYS C CA 1
ATOM 1197 C C . CYS B 1 81 ? 10.22254 -8.71682 31.73157 1.000 19.09245 81 CYS C C 1
ATOM 1198 O O . CYS B 1 81 ? 9.63791 -8.13667 32.65154 1.000 19.90500 81 CYS C O 1
ATOM 1201 N N . ARG B 1 82 ? 10.62094 -8.10037 30.61380 1.000 18.96641 82 ARG C N 1
ATOM 1202 C CA . ARG B 1 82 ? 10.50514 -6.65704 30.43495 1.000 21.23330 82 ARG C CA 1
ATOM 1203 C C . ARG B 1 82 ? 10.15146 -6.34217 28.98614 1.000 23.02022 82 ARG C C 1
ATOM 1204 O O . ARG B 1 82 ? 10.74603 -6.90986 28.06358 1.000 22.98764 82 ARG C O 1
ATOM 1212 N N . LYS B 1 83 ? 9.21325 -5.41189 28.77516 1.000 22.28155 83 LYS C N 1
ATOM 1213 C CA . LYS B 1 83 ? 8.88422 -4.98002 27.42261 1.000 23.93087 83 LYS C CA 1
ATOM 1214 C C . LYS B 1 83 ? 9.71092 -3.75503 27.05145 1.000 25.69421 83 LYS C C 1
ATOM 1215 O O . LYS B 1 83 ? 9.86772 -2.82184 27.84743 1.000 23.99630 83 LYS C O 1
ATOM 1221 N N . GLY B 1 84 ? 10.21881 -3.74673 25.82333 1.000 27.44626 84 GLY C N 1
ATOM 1222 C CA . GLY B 1 84 ? 11.09040 -2.67431 25.40652 1.000 30.19113 84 GLY C CA 1
ATOM 1223 C C . GLY B 1 84 ? 10.34830 -1.41616 25.00188 1.000 36.60004 84 GLY C C 1
ATOM 1224 O O . GLY B 1 84 ? 9.11987 -1.37002 24.96913 1.000 36.72535 84 GLY C O 1
ATOM 1225 N N . ASN B 1 85 ? 11.13815 -0.38226 24.71341 1.000 45.10196 85 ASN C N 1
ATOM 1226 C CA . ASN B 1 85 ? 10.66500 0.91777 24.23066 1.000 49.91731 85 ASN C CA 1
ATOM 1227 C C . ASN B 1 85 ? 9.71146 1.59137 25.20585 1.000 49.53165 85 ASN C C 1
ATOM 1228 O O . ASN B 1 85 ? 9.70270 2.81618 25.31863 1.000 51.32711 85 ASN C O 1
ATOM 1230 N N . ASN C 2 5 ? 16.15895 2.73242 21.75211 1.000 47.55606 5 ASN D N 1
ATOM 1231 C CA . ASN C 2 5 ? 15.15568 2.67275 20.69518 1.000 45.03942 5 ASN D CA 1
ATOM 1232 C C . ASN C 2 5 ? 15.25262 1.38060 19.89053 1.000 40.67147 5 ASN D C 1
ATOM 1233 O O . ASN C 2 5 ? 15.15190 1.39565 18.66581 1.000 42.39047 5 ASN D O 1
ATOM 1234 N N . VAL C 2 6 ? 15.43464 0.25222 20.58622 1.000 39.86706 6 VAL D N 1
ATOM 1235 C CA . VAL C 2 6 ? 15.54392 -1.04083 19.91555 1.000 36.72722 6 VAL D CA 1
ATOM 1236 C C . VAL C 2 6 ? 14.18842 -1.68447 19.66832 1.000 34.64978 6 VAL D C 1
ATOM 1237 O O . VAL C 2 6 ? 14.12275 -2.77249 19.07641 1.000 35.71556 6 VAL D O 1
ATOM 1241 N N . GLY C 2 7 ? 13.10117 -1.06299 20.10565 1.000 38.61789 7 GLY D N 1
ATOM 1242 C CA . GLY C 2 7 ? 11.82931 -1.68434 19.84545 1.000 38.12187 7 GLY D CA 1
ATOM 1243 C C . GLY C 2 7 ? 11.50402 -2.78154 20.84140 1.000 34.18166 7 GLY D C 1
ATOM 1244 O O . GLY C 2 7 ? 12.13683 -2.95561 21.88970 1.000 35.19024 7 GLY D O 1
ATOM 1245 N N . ARG C 2 8 ? 10.43297 -3.49458 20.51196 1.000 32.25348 8 ARG D N 1
ATOM 1246 C CA . ARG C 2 8 ? 9.82875 -4.49471 21.38171 1.000 31.39335 8 ARG D CA 1
ATOM 1247 C C . ARG C 2 8 ? 9.52299 -5.78212 20.62462 1.000 28.40678 8 ARG D C 1
ATOM 1248 O O . ARG C 2 8 ? 8.74709 -6.61784 21.12124 1.000 27.72861 8 ARG D O 1
ATOM 1256 N N . GLU C 2 9 ? 10.10395 -5.95183 19.43295 1.000 26.25135 9 GLU D N 1
ATOM 1257 C CA . GLU C 2 9 ? 9.86197 -7.08767 18.56493 1.000 24.32582 9 GLU D CA 1
ATOM 1258 C C . GLU C 2 9 ? 11.16901 -7.56335 17.93212 1.000 23.27215 9 GLU D C 1
ATOM 1259 O O . GLU C 2 9 ? 12.17366 -6.84450 17.90062 1.000 24.16809 9 GLU D O 1
ATOM 1265 N N . CYS C 2 10 ? 11.14708 -8.80212 17.45682 1.000 22.51951 10 CYS D N 1
ATOM 1266 C CA . CYS C 2 10 ? 12.30231 -9.41481 16.82014 1.000 21.55254 10 CYS D CA 1
ATOM 1267 C C . CYS C 2 10 ? 11.88201 -10.04091 15.49804 1.000 23.23482 10 CYS D C 1
ATOM 1268 O O . CYS C 2 10 ? 10.72084 -10.39979 15.29049 1.000 23.78246 10 CYS D O 1
ATOM 1271 N N . CYS C 2 11 ? 12.84757 -10.16625 14.60118 1.000 24.56632 11 CYS D N 1
ATOM 1272 C CA . CYS C 2 11 ? 12.59314 -10.60482 13.23725 1.000 21.26231 11 CYS D CA 1
ATOM 1273 C C . CYS C 2 11 ? 12.97846 -12.06001 13.02509 1.000 23.23594 11 CYS D C 1
ATOM 1274 O O . CYS C 2 11 ? 13.95483 -12.55564 13.59147 1.000 22.53966 11 CYS D O 1
ATOM 1277 N N . LEU C 2 12 ? 12.20653 -12.72855 12.17379 1.000 25.92904 12 LEU D N 1
ATOM 1278 C CA . LEU C 2 12 ? 12.41177 -14.13215 11.82977 1.000 25.94903 12 LEU D CA 1
ATOM 1279 C C . LEU C 2 12 ? 12.93749 -14.34128 10.41777 1.000 27.09042 12 LEU D C 1
ATOM 1280 O O . LEU C 2 12 ? 13.78137 -15.21808 10.19650 1.000 27.66532 12 LEU D O 1
ATOM 1285 N N . GLU C 2 13 ? 12.43084 -13.56836 9.45898 1.000 28.55194 13 GLU D N 1
ATOM 1286 C CA . GLU C 2 13 ? 12.83935 -13.63559 8.06617 1.000 27.89656 13 GLU D CA 1
ATOM 1287 C C . GLU C 2 13 ? 12.90669 -12.22117 7.51877 1.000 27.70247 13 GLU D C 1
ATOM 1288 O O . GLU C 2 13 ? 12.22248 -11.31691 8.00899 1.000 28.79635 13 GLU D O 1
ATOM 1294 N N . TYR C 2 14 ? 13.74017 -12.03638 6.50383 1.000 25.95662 14 TYR D N 1
ATOM 1295 C CA . TYR C 2 14 ? 13.95012 -10.72354 5.91279 1.000 26.79153 14 TYR D CA 1
ATOM 1296 C C . TYR C 2 14 ? 13.21031 -10.58158 4.59124 1.000 30.33725 14 TYR D C 1
ATOM 1297 O O . TYR C 2 14 ? 13.16877 -11.51841 3.78679 1.000 30.95812 14 TYR D O 1
ATOM 1306 N N . PHE C 2 15 ? 12.62307 -9.40529 4.38080 1.000 27.83881 15 PHE D N 1
ATOM 1307 C CA . PHE C 2 15 ? 12.15633 -8.99288 3.06642 1.000 26.99311 15 PHE D CA 1
ATOM 1308 C C . PHE C 2 15 ? 13.34234 -8.52685 2.23408 1.000 28.59684 15 PHE D C 1
ATOM 1309 O O . PHE C 2 15 ? 14.09003 -7.64047 2.65936 1.000 27.21090 15 PHE D O 1
ATOM 1317 N N . LYS C 2 16 ? 13.50891 -9.11665 1.05377 1.000 25.95536 16 LYS D N 1
ATOM 1318 C CA . LYS C 2 16 ? 14.52846 -8.71109 0.08958 1.000 28.49149 16 LYS D CA 1
ATOM 1319 C C . LYS C 2 16 ? 13.84562 -7.91109 -1.01689 1.000 27.87897 16 LYS D C 1
ATOM 1320 O O . LYS C 2 16 ? 13.04042 -8.45909 -1.77658 1.000 29.15332 16 LYS D O 1
ATOM 1326 N N . GLY C 2 17 ? 14.13550 -6.62010 -1.09566 1.000 28.83937 17 GLY D N 1
ATOM 1327 C CA . GLY C 2 17 ? 13.48504 -5.79084 -2.08879 1.000 28.72355 17 GLY D CA 1
ATOM 1328 C C . GLY C 2 17 ? 13.64676 -4.32157 -1.77249 1.000 31.23438 17 GLY D C 1
ATOM 1329 O O . GLY C 2 17 ? 14.26081 -3.93910 -0.77765 1.000 31.06791 17 GLY D O 1
ATOM 1330 N N . ALA C 2 18 ? 13.08047 -3.50064 -2.65530 1.000 32.67276 18 ALA D N 1
ATOM 1331 C CA . ALA C 2 18 ? 13.19716 -2.05757 -2.49466 1.000 33.69390 18 ALA D CA 1
ATOM 1332 C C . ALA C 2 18 ? 12.37530 -1.61966 -1.29230 1.000 34.98755 18 ALA D C 1
ATOM 1333 O O . ALA C 2 18 ? 11.27614 -2.12271 -1.05160 1.000 35.49753 18 ALA D O 1
ATOM 1335 N N . ILE C 2 19 ? 12.92780 -0.68085 -0.53245 1.000 35.31030 19 ILE D N 1
ATOM 1336 C CA . ILE C 2 19 ? 12.29899 -0.14984 0.67232 1.000 33.19995 19 ILE D CA 1
ATOM 1337 C C . ILE C 2 19 ? 11.44454 1.06874 0.33914 1.000 36.75741 19 ILE D C 1
ATOM 1338 O O . ILE C 2 19 ? 11.91100 1.99380 -0.34251 1.000 33.01461 19 ILE D O 1
ATOM 1343 N N . PRO C 2 20 ? 10.16432 1.08045 0.75733 1.000 36.58379 20 PRO D N 1
ATOM 1344 C CA . PRO C 2 20 ? 9.29134 2.23469 0.49051 1.000 38.92420 20 PRO D CA 1
ATOM 1345 C C . PRO C 2 20 ? 9.66634 3.46213 1.30525 1.000 38.45693 20 PRO D C 1
ATOM 1346 O O . PRO C 2 20 ? 8.93789 3.83288 2.23118 1.000 40.07771 20 PRO D O 1
ATOM 1350 N N . LEU C 2 21 ? 10.78849 4.10006 0.96817 1.000 36.18713 21 LEU D N 1
ATOM 1351 C CA . LEU C 2 21 ? 11.28529 5.21267 1.77456 1.000 37.41645 21 LEU D CA 1
ATOM 1352 C C . LEU C 2 21 ? 10.25966 6.33584 1.88741 1.000 38.30471 21 LEU D C 1
ATOM 1353 O O . LEU C 2 21 ? 10.12788 6.96197 2.94590 1.000 39.22370 21 LEU D O 1
ATOM 1358 N N . ARG C 2 22 ? 9.53264 6.61808 0.80821 1.000 38.64560 22 ARG D N 1
ATOM 1359 C CA . ARG C 2 22 ? 8.55421 7.69983 0.85509 1.000 40.77371 22 ARG D CA 1
ATOM 1360 C C . ARG C 2 22 ? 7.32993 7.36351 1.69921 1.000 41.07630 22 ARG D C 1
ATOM 1361 O O . ARG C 2 22 ? 6.60686 8.27851 2.10600 1.000 43.39594 22 ARG D O 1
ATOM 1369 N N . LYS C 2 23 ? 7.07566 6.08264 1.95171 1.000 39.31606 23 LYS D N 1
ATOM 1370 C CA . LYS C 2 23 ? 5.93224 5.61515 2.72884 1.000 39.92246 23 LYS D CA 1
ATOM 1371 C C . LYS C 2 23 ? 6.24068 5.38889 4.20573 1.000 41.38199 23 LYS D C 1
ATOM 1372 O O . LYS C 2 23 ? 5.35253 4.95108 4.94340 1.000 44.49333 23 LYS D O 1
ATOM 1375 N N . LEU C 2 24 ? 7.45137 5.68877 4.66433 1.000 39.72858 24 LEU D N 1
ATOM 1376 C CA . LEU C 2 24 ? 7.84401 5.32259 6.01949 1.000 40.85106 24 LEU D CA 1
ATOM 1377 C C . LEU C 2 24 ? 7.19385 6.19937 7.08326 1.000 42.30013 24 LEU D C 1
ATOM 1378 O O . LEU C 2 24 ? 7.12742 7.42747 6.96146 1.000 43.89210 24 LEU D O 1
ATOM 1382 N N . LYS C 2 25 ? 6.70313 5.54156 8.13371 1.000 41.60650 25 LYS D N 1
ATOM 1383 C CA . LYS C 2 25 ? 6.2631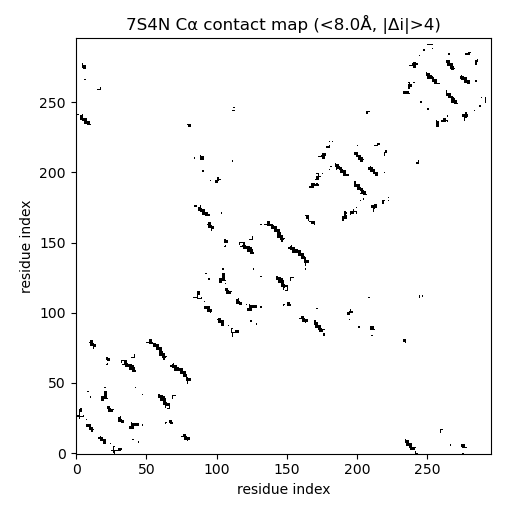2 6.18585 9.36366 1.000 44.25028 25 LYS D CA 1
ATOM 1384 C C . LYS C 2 25 ? 7.35970 6.17973 10.41868 1.000 43.78812 25 LYS D C 1
ATOM 1385 O O . LYS C 2 25 ? 7.50781 7.15995 11.15714 1.000 46.60051 25 LYS D O 1
ATOM 1387 N N . THR C 2 26 ? 8.09670 5.07806 10.54492 1.000 40.98854 26 THR D N 1
ATOM 1388 C CA . THR C 2 26 ? 9.22736 5.02411 11.45932 1.000 40.22746 26 THR D CA 1
ATOM 1389 C C . THR C 2 26 ? 10.08585 3.82674 11.05214 1.000 37.58590 26 THR D C 1
ATOM 1390 O O . THR C 2 26 ? 9.74326 3.07310 10.13365 1.000 35.18969 26 THR D O 1
ATOM 1394 N N . TRP C 2 27 ? 11.21134 3.65966 11.74191 1.000 36.12583 27 TRP D N 1
ATOM 1395 C CA . TRP C 2 27 ? 12.14930 2.57961 11.46092 1.000 33.45660 27 TRP D CA 1
ATOM 1396 C C . TRP C 2 27 ? 13.03073 2.39884 12.68736 1.000 33.39267 27 TRP D C 1
ATOM 1397 O O . TRP C 2 27 ? 13.20906 3.32864 13.47997 1.000 35.65468 27 TRP D O 1
ATOM 1408 N N . TYR C 2 28 ? 13.58972 1.19604 12.83508 1.000 31.15334 28 TYR D N 1
ATOM 1409 C CA . TYR C 2 28 ? 14.52999 0.95949 13.92108 1.000 30.99822 28 TYR D CA 1
ATOM 1410 C C . TYR C 2 28 ? 15.33438 -0.30539 13.67197 1.000 29.08454 28 TYR D C 1
ATOM 1411 O O . TYR C 2 28 ? 14.97877 -1.15015 12.84862 1.000 29.22786 28 TYR D O 1
ATOM 1420 N N . GLN C 2 29 ? 16.40358 -0.44032 14.44613 1.000 28.77826 29 GLN D N 1
ATOM 1421 C CA . GLN C 2 29 ? 17.20020 -1.65295 14.48452 1.000 29.10247 29 GLN D CA 1
ATOM 1422 C C . GLN C 2 29 ? 16.76552 -2.44662 15.70946 1.000 28.09968 29 GLN D C 1
ATOM 1423 O O . GLN C 2 29 ? 16.70961 -1.90065 16.81614 1.000 27.41185 29 GLN D O 1
ATOM 1428 N N . THR C 2 30 ? 16.47242 -3.73153 15.51159 1.000 26.04632 30 THR D N 1
ATOM 1429 C CA . THR C 2 30 ? 16.03647 -4.57484 16.61598 1.000 28.29995 30 THR D CA 1
ATOM 1430 C C . THR C 2 30 ? 17.14700 -4.76291 17.64988 1.000 27.35673 30 THR D C 1
ATOM 1431 O O . THR C 2 30 ? 18.33482 -4.55448 17.38464 1.000 27.35232 30 THR D O 1
ATOM 1435 N N . SER C 2 31 ? 16.73515 -5.21090 18.83488 1.000 25.67951 31 SER D N 1
ATOM 1436 C CA . SER C 2 31 ? 17.63463 -5.35188 19.97050 1.000 26.81242 31 SER D CA 1
ATOM 1437 C C . SER C 2 31 ? 18.65671 -6.45352 19.73646 1.000 27.65131 31 SER D C 1
ATOM 1438 O O . SER C 2 31 ? 18.38275 -7.44242 19.06190 1.000 27.20759 31 SER D O 1
ATOM 1441 N N . GLU C 2 32 ? 19.84888 -6.27588 20.31667 1.000 28.80331 32 GLU D N 1
ATOM 1442 C CA . GLU C 2 32 ? 20.83156 -7.35284 20.32458 1.000 28.68808 32 GLU D CA 1
ATOM 1443 C C . GLU C 2 32 ? 20.33521 -8.58041 21.06839 1.000 30.69216 32 GLU D C 1
ATOM 1444 O O . GLU C 2 32 ? 20.92052 -9.66105 20.90652 1.000 27.12197 32 GLU D O 1
ATOM 1450 N N . ASP C 2 33 ? 19.26468 -8.44050 21.85669 1.000 25.37748 33 ASP D N 1
ATOM 1451 C CA . ASP C 2 33 ? 18.63118 -9.56526 22.53073 1.000 24.30606 33 ASP D CA 1
ATOM 1452 C C . ASP C 2 33 ? 17.79131 -10.41142 21.58446 1.000 25.75055 33 ASP D C 1
ATOM 14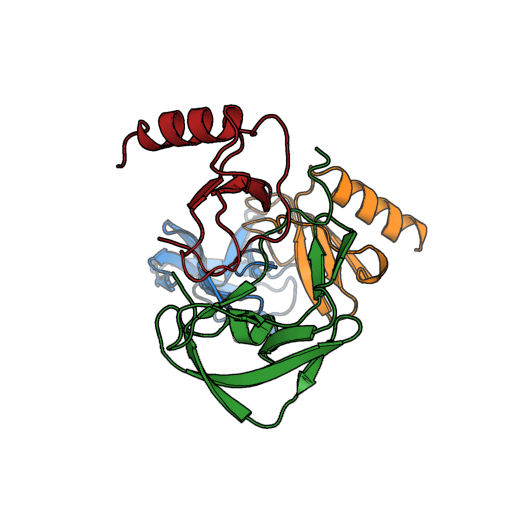53 O O . ASP C 2 33 ? 17.30174 -11.47136 21.99768 1.000 26.08946 33 ASP D O 1
ATOM 1458 N N . CYS C 2 34 ? 17.61703 -9.97719 20.33702 1.000 24.87170 34 CYS D N 1
ATOM 1459 C CA . CYS C 2 34 ? 16.89088 -10.77329 19.36208 1.000 26.08756 34 CYS D CA 1
ATOM 1460 C C . CYS C 2 34 ? 17.75306 -11.93379 18.88926 1.000 25.50391 34 CYS D C 1
ATOM 1461 O O . CYS C 2 34 ? 18.98361 -11.89326 18.96106 1.000 24.27511 34 CYS D O 1
ATOM 1464 N N . SER C 2 35 ? 17.08119 -12.98391 18.40562 1.000 25.06004 35 SER D N 1
ATOM 1465 C CA . SER C 2 35 ? 17.79037 -14.15970 17.91918 1.000 25.18916 35 SER D CA 1
ATOM 1466 C C . SER C 2 35 ? 18.60195 -13.85623 16.66134 1.000 28.88153 35 SER D C 1
ATOM 1467 O O . SER C 2 35 ? 19.56601 -14.57382 16.35975 1.000 29.31217 35 SER D O 1
ATOM 1470 N N . ARG C 2 36 ? 18.20382 -12.84096 15.89591 1.000 25.24417 36 ARG D N 1
ATOM 1471 C CA . ARG C 2 36 ? 18.96544 -12.36792 14.74441 1.000 25.08547 36 ARG D CA 1
ATOM 1472 C C . ARG C 2 36 ? 18.88882 -10.84865 14.66951 1.000 27.96678 36 ARG D C 1
ATOM 1473 O O . ARG C 2 36 ? 17.96248 -10.22666 15.18892 1.000 26.76836 36 ARG D O 1
ATOM 1481 N N . ASP C 2 37 ? 19.85048 -10.26425 13.96601 1.000 30.22704 37 ASP D N 1
ATOM 1482 C CA . ASP C 2 37 ? 19.87250 -8.82862 13.73341 1.000 30.07373 37 ASP D CA 1
ATOM 1483 C C . ASP C 2 37 ? 18.89428 -8.45567 12.62373 1.000 30.80249 37 ASP D C 1
ATOM 1484 O O . ASP C 2 37 ? 18.61449 -9.25138 11.72064 1.000 29.95436 37 ASP D O 1
ATOM 1489 N N . ALA C 2 38 ? 18.36771 -7.23379 12.69525 1.000 29.56863 38 ALA D N 1
ATOM 1490 C CA . ALA C 2 38 ? 17.42050 -6.79422 11.67958 1.000 28.26760 38 ALA D CA 1
ATOM 1491 C C . ALA C 2 38 ? 17.23785 -5.28855 11.72190 1.000 27.92872 38 ALA D C 1
ATOM 1492 O O . ALA C 2 38 ? 17.41159 -4.65445 12.76522 1.000 28.50530 38 ALA D O 1
ATOM 1494 N N . ILE C 2 39 ? 16.87199 -4.72919 10.57382 1.000 24.99552 39 ILE D N 1
ATOM 1495 C CA . ILE C 2 39 ? 16.27818 -3.39740 10.49813 1.000 27.77003 39 ILE D CA 1
ATOM 1496 C C . ILE C 2 39 ? 14.79549 -3.56636 10.20344 1.000 27.94584 39 ILE D C 1
ATOM 1497 O O . ILE C 2 39 ? 14.42073 -4.32423 9.29772 1.000 27.33694 39 ILE D O 1
ATOM 1502 N N . VAL C 2 40 ? 13.95524 -2.86797 10.96043 1.000 24.90137 40 VAL D N 1
ATOM 1503 C CA . VAL C 2 40 ? 12.51465 -2.85077 10.73172 1.000 24.42081 40 VAL D CA 1
ATOM 1504 C C . VAL C 2 40 ? 12.12615 -1.49940 10.14900 1.000 27.43023 40 VAL D C 1
ATOM 1505 O O . VAL C 2 40 ? 12.48694 -0.45210 10.70221 1.000 27.83784 40 VAL D O 1
ATOM 1509 N N . PHE C 2 41 ? 11.46000 -1.51918 8.99586 1.000 28.28601 41 PHE D N 1
ATOM 1510 C CA . PHE C 2 41 ? 10.83959 -0.33049 8.41625 1.000 28.67670 41 PHE D CA 1
ATOM 1511 C C . PHE C 2 41 ? 9.32830 -0.42754 8.58503 1.000 30.51311 41 PHE D C 1
ATOM 1512 O O . PHE C 2 41 ? 8.72890 -1.43965 8.21467 1.000 30.95566 41 PHE D O 1
ATOM 1520 N N . VAL C 2 42 ? 8.70641 0.63251 9.10288 1.000 30.31394 42 VAL D N 1
ATOM 1521 C CA . VAL C 2 42 ? 7.25478 0.70062 9.26330 1.000 32.10282 42 VAL D CA 1
ATOM 1522 C C . VAL C 2 42 ? 6.70133 1.77314 8.33600 1.000 36.27854 42 VAL D C 1
ATOM 1523 O O . VAL C 2 42 ? 7.15415 2.92084 8.37745 1.000 37.55903 42 VAL D O 1
ATOM 1525 N N . THR C 2 43 ? 5.74328 1.39798 7.48678 1.000 37.21520 43 THR D N 1
ATOM 1526 C CA . THR C 2 43 ? 5.12934 2.34847 6.57207 1.000 37.34817 43 THR D CA 1
ATOM 1527 C C . THR C 2 43 ? 3.95323 3.06066 7.24226 1.000 41.96890 43 THR D C 1
ATOM 1528 O O . THR C 2 43 ? 3.44354 2.63479 8.28170 1.000 40.22227 43 THR D O 1
ATOM 1532 N N . VAL C 2 44 ? 3.50947 4.15341 6.61065 1.000 40.79515 44 VAL D N 1
ATOM 1533 C CA . VAL C 2 44 ? 2.37300 4.91757 7.11907 1.000 40.22439 44 VAL D CA 1
ATOM 1534 C C . VAL C 2 44 ? 1.07248 4.13744 7.00278 1.000 41.30646 44 VAL D C 1
ATOM 1535 O O . VAL C 2 44 ? 0.08344 4.48743 7.65638 1.000 46.95022 44 VAL D O 1
ATOM 1537 N N . GLN C 2 45 ? 1.04408 3.08381 6.19139 1.000 43.11923 45 GLN D N 1
ATOM 1538 C CA . GLN C 2 45 ? -0.12167 2.22125 6.07481 1.000 43.80801 45 GLN D CA 1
ATOM 1539 C C . GLN C 2 45 ? -0.06439 1.03380 7.02588 1.000 44.29421 45 GLN D C 1
ATOM 1540 O O . GLN C 2 45 ? -0.92374 0.15062 6.94841 1.000 47.64031 45 GLN D O 1
ATOM 1542 N N . GLY C 2 46 ? 0.91824 0.99884 7.92072 1.000 42.69207 46 GLY D N 1
ATOM 1543 C CA . GLY C 2 46 ? 0.96984 -0.01455 8.95415 1.000 40.74786 46 GLY D CA 1
ATOM 1544 C C . GLY C 2 46 ? 1.66478 -1.30661 8.59680 1.000 40.37968 46 GLY D C 1
ATOM 1545 O O . GLY C 2 46 ? 1.47289 -2.30383 9.29999 1.000 40.38601 46 GLY D O 1
ATOM 1546 N N . ARG C 2 47 ? 2.45926 -1.33866 7.52930 1.000 39.42783 47 ARG D N 1
ATOM 1547 C CA . ARG C 2 47 ? 3.26801 -2.51512 7.23576 1.000 36.45315 47 ARG D CA 1
ATOM 1548 C C . ARG C 2 47 ? 4.57646 -2.42226 8.00975 1.000 33.47538 47 ARG D C 1
ATOM 1549 O O . ARG C 2 47 ? 5.25644 -1.39552 7.96789 1.000 36.57108 47 ARG D O 1
ATOM 1552 N N . ALA C 2 48 ? 4.93418 -3.49500 8.70293 1.000 27.80337 48 ALA D N 1
ATOM 1553 C CA . ALA C 2 48 ? 6.19733 -3.57786 9.42609 1.000 28.33876 48 ALA D CA 1
ATOM 1554 C C . ALA C 2 48 ? 7.07034 -4.60848 8.72148 1.000 25.03324 48 ALA D C 1
ATOM 1555 O O . ALA C 2 48 ? 6.68277 -5.77680 8.61738 1.000 27.91663 48 ALA D O 1
ATOM 1557 N N . ILE C 2 49 ? 8.26433 -4.19830 8.29373 1.000 26.60419 49 ILE D N 1
ATOM 1558 C CA . ILE C 2 49 ? 9.05565 -4.96742 7.33626 1.000 24.96175 49 ILE D CA 1
ATOM 1559 C C . ILE C 2 49 ? 10.43225 -5.25606 7.92240 1.000 25.11711 49 ILE D C 1
ATOM 1560 O O . ILE C 2 49 ? 11.27463 -4.35624 8.03982 1.000 26.59964 49 ILE D O 1
ATOM 1565 N N . CYS C 2 50 ? 10.67305 -6.52025 8.25122 1.000 23.14315 50 CYS D N 1
ATOM 1566 C CA . CYS C 2 50 ? 11.99290 -6.96540 8.67021 1.000 24.67322 50 CYS D CA 1
ATOM 1567 C C . CYS C 2 50 ? 12.96236 -6.96110 7.48838 1.000 26.20814 50 CYS D C 1
ATOM 1568 O O . CYS C 2 50 ? 12.61148 -7.38371 6.38515 1.000 27.00659 50 CYS D O 1
ATOM 1571 N N . SER C 2 51 ? 14.18889 -6.48702 7.72922 1.000 25.19009 51 SER D N 1
ATOM 1572 C CA . SER C 2 51 ? 15.17941 -6.29252 6.67687 1.000 26.58935 51 SER D CA 1
ATOM 1573 C C . SER C 2 51 ? 16.56173 -6.70544 7.16405 1.000 27.04791 51 SER D C 1
ATOM 1574 O O . SER C 2 51 ? 16.89172 -6.56496 8.34736 1.000 26.73632 51 SER D O 1
ATOM 1577 N N . ASP C 2 52 ? 17.35192 -7.23411 6.23490 1.000 28.50310 52 ASP D N 1
ATOM 1578 C CA . ASP C 2 52 ? 18.71361 -7.69012 6.51120 1.000 29.59138 52 ASP D CA 1
ATOM 1579 C C . ASP C 2 52 ? 19.66984 -6.51357 6.65708 1.000 30.94203 52 ASP D C 1
ATOM 1580 O O . ASP C 2 52 ? 19.92175 -5.81450 5.67096 1.000 32.48184 52 ASP D O 1
ATOM 1585 N N . PRO C 2 53 ? 20.28081 -6.30670 7.82717 1.000 30.05603 53 PRO D N 1
ATOM 1586 C CA . PRO C 2 53 ? 21.19710 -5.16522 7.98835 1.000 34.43239 53 PRO D CA 1
ATOM 1587 C C . PRO C 2 53 ? 22.47467 -5.28282 7.17296 1.000 39.33628 53 PRO D C 1
ATOM 1588 O O . PRO C 2 53 ? 23.26898 -4.33145 7.15715 1.000 42.88719 53 PRO D O 1
ATOM 1592 N N . ASN C 2 54 ? 22.69809 -6.40289 6.47944 1.000 37.71927 54 ASN D N 1
ATOM 1593 C CA . ASN C 2 54 ? 23.87685 -6.56957 5.64369 1.000 40.05377 54 ASN D CA 1
ATOM 1594 C C . ASN C 2 54 ? 23.58594 -6.40660 4.15525 1.000 38.29364 54 ASN D C 1
ATOM 1595 O O . ASN C 2 54 ? 24.52481 -6.40707 3.35798 1.000 44.47195 54 ASN D O 1
ATOM 1597 N N . ASN C 2 55 ? 22.32405 -6.24042 3.76626 1.000 36.05598 55 ASN D N 1
ATOM 1598 C CA . ASN C 2 55 ? 21.97121 -6.01709 2.36980 1.000 37.23788 55 ASN D CA 1
ATOM 1599 C C . ASN C 2 55 ? 22.24934 -4.57148 1.98229 1.000 37.10862 55 ASN D C 1
ATOM 1600 O O . ASN C 2 55 ? 21.98707 -3.64856 2.75943 1.000 37.41974 55 ASN D O 1
ATOM 1605 N N . LYS C 2 56 ? 22.82074 -4.38711 0.78480 1.000 38.83382 56 LYS D N 1
ATOM 1606 C CA . LYS C 2 56 ? 23.22129 -3.05561 0.33578 1.000 38.95231 56 LYS D CA 1
ATOM 1607 C C . LYS C 2 56 ? 22.03963 -2.09374 0.32070 1.000 37.19769 56 LYS D C 1
ATOM 1608 O O . LYS C 2 56 ? 22.15990 -0.95212 0.77894 1.000 35.47600 56 LYS D O 1
ATOM 1610 N N . ARG C 2 57 ? 20.87569 -2.54847 -0.15741 1.000 36.96515 57 ARG D N 1
ATOM 1611 C CA . ARG C 2 57 ? 19.70432 -1.67492 -0.18101 1.000 31.78418 57 ARG D CA 1
ATOM 1612 C C . ARG C 2 57 ? 19.36603 -1.18600 1.22321 1.000 35.50384 57 ARG D C 1
ATOM 1613 O O . ARG C 2 57 ? 19.00404 -0.01876 1.41444 1.000 34.04792 57 ARG D O 1
ATOM 1621 N N . VAL C 2 58 ? 19.49622 -2.06715 2.21851 1.000 31.57003 58 VAL D N 1
ATOM 1622 C CA . VAL C 2 58 ? 19.16514 -1.71045 3.59963 1.000 30.45106 58 VAL D CA 1
ATOM 1623 C C . VAL C 2 58 ? 20.20582 -0.75636 4.17133 1.000 30.63448 58 VAL D C 1
ATOM 1624 O O . VAL C 2 58 ? 19.86751 0.25837 4.79343 1.000 30.13051 58 VAL D O 1
ATOM 1628 N N . LYS C 2 59 ? 21.48834 -1.07133 3.97692 1.000 29.94581 59 LYS D N 1
ATOM 1629 C CA . LYS C 2 59 ? 22.54215 -0.16133 4.41742 1.000 36.87561 59 LYS D CA 1
ATOM 1630 C C . LYS C 2 59 ? 22.36633 1.22524 3.80128 1.000 34.69755 59 LYS D C 1
ATOM 1631 O O . LYS C 2 59 ? 22.53117 2.24259 4.48751 1.000 36.64713 59 LYS D O 1
ATOM 1637 N N . ASN C 2 60 ? 21.99744 1.28430 2.51598 1.000 33.97220 60 ASN D N 1
ATOM 1638 C CA . ASN C 2 60 ? 21.74762 2.57142 1.86812 1.000 34.64276 60 ASN D CA 1
ATOM 1639 C C . ASN C 2 60 ? 20.57413 3.29824 2.52145 1.000 32.42759 60 ASN D C 1
ATOM 1640 O O . ASN C 2 60 ? 20.63277 4.51569 2.75012 1.000 32.69290 60 ASN D O 1
ATOM 1645 N N . ALA C 2 61 ? 19.49227 2.56989 2.82247 1.000 29.32290 61 ALA D N 1
ATOM 1646 C CA . ALA C 2 61 ? 18.30953 3.21349 3.39751 1.000 31.46958 61 ALA D CA 1
ATOM 1647 C C . ALA C 2 61 ? 18.57954 3.74405 4.79902 1.000 32.96069 61 ALA D C 1
ATOM 1648 O O . ALA C 2 61 ? 18.15598 4.85392 5.14249 1.000 32.84273 61 ALA D O 1
ATOM 1650 N N . VAL C 2 62 ? 19.29200 2.97282 5.61927 1.000 31.96275 62 VAL D N 1
ATOM 1651 C CA . VAL C 2 62 ? 19.61975 3.43557 6.96302 1.000 30.78791 62 VAL D CA 1
ATOM 1652 C C . VAL C 2 62 ? 20.49120 4.68381 6.90143 1.000 33.58658 62 VAL D C 1
ATOM 1653 O O . VAL C 2 62 ? 20.24705 5.65429 7.62562 1.000 31.14820 62 VAL D O 1
ATOM 1657 N N . LYS C 2 63 ? 21.49693 4.69359 6.01362 1.000 33.72350 63 LYS D N 1
ATOM 1658 C CA . LYS C 2 63 ? 22.38296 5.84910 5.90885 1.000 33.07337 63 LYS D CA 1
ATOM 1659 C C . LYS C 2 63 ? 21.61668 7.08886 5.46477 1.000 35.77697 63 LYS D C 1
ATOM 1660 O O . LYS C 2 63 ? 21.86831 8.19569 5.95581 1.000 36.13315 63 LYS D O 1
ATOM 1662 N N . TYR C 2 64 ? 20.68390 6.92159 4.52797 1.000 33.46770 64 TYR D N 1
ATOM 1663 C CA . TYR C 2 64 ? 19.79799 8.01545 4.14543 1.000 32.80423 64 TYR D CA 1
ATOM 1664 C C . TYR C 2 64 ? 18.96032 8.49670 5.32839 1.000 32.47493 64 TYR D C 1
ATOM 1665 O O . TYR C 2 64 ? 18.90006 9.69795 5.61431 1.000 29.40331 64 TYR D O 1
ATOM 1674 N N . LEU C 2 65 ? 18.30249 7.56547 6.02998 1.000 27.76136 65 LEU D N 1
ATOM 1675 C CA . LEU C 2 65 ? 17.37145 7.94189 7.09316 1.000 30.05263 65 LEU D CA 1
ATOM 1676 C C . LEU C 2 65 ? 18.07382 8.63502 8.25319 1.000 28.86876 65 LEU D C 1
ATOM 1677 O O . LEU C 2 65 ? 17.51209 9.55294 8.86288 1.000 30.52079 65 LEU D O 1
ATOM 1682 N N . GLN C 2 66 ? 19.29729 8.21212 8.58127 1.000 31.99002 66 GLN D N 1
ATOM 1683 C CA . GLN C 2 66 ? 20.02234 8.86266 9.67171 1.000 33.52547 66 GLN D CA 1
ATOM 1684 C C . GLN C 2 66 ? 20.40593 10.29350 9.31709 1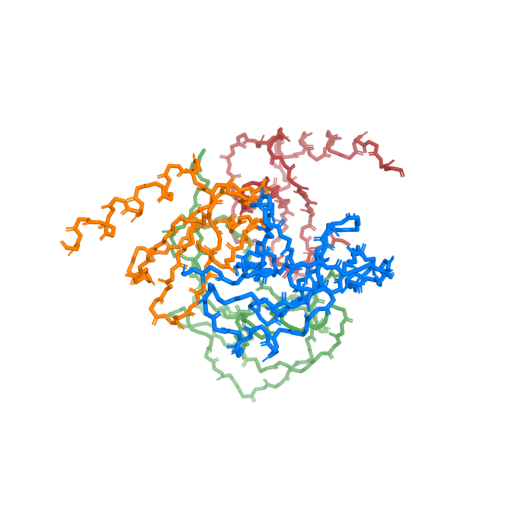.000 35.35746 66 GLN D C 1
ATOM 1685 O O . GLN C 2 66 ? 20.55793 11.13288 10.21189 1.000 36.25645 66 GLN D O 1
ATOM 1691 N N . SER C 2 67 ? 20.57568 10.58286 8.02723 1.000 30.08425 67 SER D N 1
ATOM 1692 C CA . SER C 2 67 ? 20.92510 11.92555 7.57627 1.000 33.41132 67 SER D CA 1
ATOM 1693 C C . SER C 2 67 ? 19.76730 12.90692 7.72374 1.000 33.29018 67 SER D C 1
ATOM 1694 O O . SER C 2 67 ? 19.98772 14.12383 7.66850 1.000 36.09336 67 SER D O 1
ATOM 1697 N N . LEU C 2 68 ? 18.54344 12.41209 7.87537 1.000 32.63393 68 LEU D N 1
ATOM 1698 C CA . LEU C 2 68 ? 17.39209 13.28555 8.03514 1.000 33.60411 68 LEU D CA 1
ATOM 1699 C C . LEU C 2 68 ? 17.42482 13.97492 9.39618 1.000 36.19727 68 LEU D C 1
ATOM 1700 O O . LEU C 2 68 ? 17.70990 13.35107 10.42407 1.000 33.74700 68 LEU D O 1
ATOM 1705 N N . GLU C 2 69 ? 17.14041 15.27640 9.39266 1.000 36.62902 69 GLU D N 1
ATOM 1706 C CA . GLU C 2 69 ? 17.27249 16.09052 10.59364 1.000 37.51509 69 GLU D CA 1
ATOM 1707 C C . GLU C 2 69 ? 16.13759 15.82197 11.58145 1.000 38.23227 69 GLU D C 1
ATOM 1708 O O . GLU C 2 69 ? 14.99959 15.53049 11.20247 1.000 33.98456 69 GLU D O 1
ATOM 1709 N N . ARG C 2 70 ? 16.46764 15.92290 12.86493 1.000 35.44709 70 ARG D N 1
ATOM 1710 C CA . ARG C 2 70 ? 15.49122 15.87900 13.94170 1.000 32.80539 70 ARG D CA 1
ATOM 1711 C C . ARG C 2 70 ? 15.02851 17.29715 14.26110 1.000 29.10206 70 ARG D C 1
ATOM 1712 O O . ARG C 2 70 ? 15.77605 18.25997 14.08414 1.000 30.09464 70 ARG D O 1
ATOM 1718 N N . SER C 2 71 ? 13.78557 17.41846 14.72908 1.000 26.79240 71 SER D N 1
ATOM 1719 C CA . SER C 2 71 ? 13.20644 18.73149 15.07369 1.000 27.10485 71 SER D CA 1
ATOM 1720 C C . SER C 2 71 ? 14.07546 19.50525 16.05224 1.000 28.48989 71 SER D C 1
ATOM 1721 O O . SER C 2 71 ? 14.57168 18.94380 17.02636 1.000 29.48148 71 SER D O 1
ATOM 1724 N N . GLY D 2 7 ? -26.29555 9.79100 11.86376 1.000 55.27047 7 GLY B N 1
ATOM 1725 C CA . GLY D 2 7 ? -25.52378 8.95184 12.76703 1.000 48.86180 7 GLY B CA 1
ATOM 1726 C C . GLY D 2 7 ? -25.05839 9.64589 14.03863 1.000 43.73967 7 GLY B C 1
ATOM 1727 O O . GLY D 2 7 ? -25.30008 10.83901 14.22227 1.000 41.94222 7 GLY B O 1
ATOM 1728 N N . ARG D 2 8 ? -24.32575 8.91280 14.88940 1.000 40.36101 8 ARG B N 1
ATOM 1729 C CA . ARG D 2 8 ? -24.01680 9.38716 16.23259 1.000 36.67731 8 ARG B CA 1
ATOM 1730 C C . ARG D 2 8 ? -22.55076 9.23427 16.64243 1.000 34.18862 8 ARG B C 1
ATOM 1731 O O . ARG D 2 8 ? -22.21298 9.53094 17.79716 1.000 35.42599 8 ARG B O 1
ATOM 1739 N N . GLU D 2 9 ? -21.66138 8.82636 15.73673 1.000 33.81691 9 GLU B N 1
ATOM 1740 C CA . GLU D 2 9 ? -20.24229 8.74096 16.05482 1.000 30.04074 9 GLU B CA 1
ATOM 1741 C C . GLU D 2 9 ? -19.42204 9.15205 14.84217 1.000 29.62879 9 GLU B C 1
ATOM 1742 O O . GLU D 2 9 ? -19.86354 9.01825 13.69819 1.000 34.17529 9 GLU B O 1
ATOM 1748 N N . CYS D 2 10 ? -18.20834 9.62179 15.09809 1.000 28.59907 10 CYS B N 1
ATOM 1749 C CA . CYS D 2 10 ? -17.29969 10.01827 14.03153 1.000 27.46501 10 CYS B CA 1
ATOM 1750 C C . CYS D 2 10 ? -15.92173 9.41813 14.27804 1.000 27.83935 10 CYS B C 1
ATOM 1751 O O . CYS D 2 10 ? -15.53376 9.17037 15.42560 1.000 26.77012 10 CYS B O 1
ATOM 1754 N N . CYS D 2 11 ? -15.18183 9.19251 13.19086 1.000 24.03778 11 CYS B N 1
ATOM 1755 C CA . CYS D 2 11 ? -13.88178 8.53958 13.24363 1.000 21.05553 11 CYS B CA 1
ATOM 1756 C C . CYS D 2 11 ? -12.75908 9.55418 13.11075 1.000 24.82080 11 CYS B C 1
ATOM 1757 O O . CYS D 2 11 ? -12.84473 10.48493 12.30573 1.000 27.57891 11 CYS B O 1
ATOM 1760 N N . LEU D 2 12 ? -11.67794 9.33158 13.85149 1.000 21.28804 12 LEU B N 1
ATOM 1761 C CA . LEU D 2 12 ? -10.53832 10.23944 13.82142 1.000 23.32325 12 LEU B CA 1
ATOM 1762 C C . LEU D 2 12 ? -9.35854 9.65589 13.06903 1.000 26.38757 12 LEU B C 1
ATOM 1763 O O . LEU D 2 12 ? -8.66005 10.37805 12.35506 1.000 26.80378 12 LEU B O 1
ATOM 1768 N N . GLU D 2 13 ? -9.13122 8.35613 13.22082 1.000 24.89207 13 GLU B N 1
ATOM 1769 C CA . GLU D 2 13 ? -8.01786 7.66417 12.59346 1.000 24.94911 13 GLU B CA 1
ATOM 1770 C C . GLU D 2 13 ? -8.51849 6.30744 12.11836 1.000 25.08513 13 GLU B C 1
ATOM 1771 O O . GLU D 2 13 ? -9.49821 5.77184 12.64279 1.000 24.34136 13 GLU B O 1
ATOM 1777 N N . TYR D 2 14 ? -7.83790 5.75642 11.12102 1.000 22.73813 14 TYR B N 1
ATOM 1778 C CA . TYR D 2 14 ? -8.20322 4.46880 10.54828 1.000 26.59847 14 TYR B CA 1
ATOM 1779 C C . TYR D 2 14 ? -7.30957 3.35419 11.07472 1.000 24.86824 14 TYR B C 1
ATOM 1780 O O . TYR D 2 14 ? -6.11415 3.54160 11.31488 1.000 26.15841 14 TYR B O 1
ATOM 1789 N N . PHE D 2 15 ? -7.90072 2.17450 11.22719 1.000 26.78702 15 PHE B N 1
ATOM 1790 C CA . PHE D 2 15 ? -7.10313 0.98712 11.49410 1.000 28.14796 15 PHE B CA 1
ATOM 1791 C C . PHE D 2 15 ? -6.25547 0.68564 10.27064 1.000 30.04801 15 PHE B C 1
ATOM 1792 O O . PHE D 2 15 ? -6.77629 0.57405 9.15764 1.000 29.95178 15 PHE B O 1
ATOM 1800 N N . LYS D 2 16 ? -4.94801 0.58064 10.47394 1.000 29.71998 16 LYS B N 1
ATOM 1801 C CA . LYS D 2 16 ? -4.02693 0.24337 9.39538 1.000 35.68761 16 LYS B CA 1
ATOM 1802 C C . LYS D 2 16 ? -3.72367 -1.23703 9.55125 1.000 39.00490 16 LYS B C 1
ATOM 1803 O O . LYS D 2 16 ? -2.87942 -1.63712 10.35805 1.000 43.50476 16 LYS B O 1
ATOM 1804 N N . GLY D 2 17 ? -4.41882 -2.03872 8.76564 1.000 38.19406 17 GLY B N 1
ATOM 1805 C CA . GLY D 2 17 ? -4.25130 -3.47591 8.76256 1.000 39.64192 17 GLY B CA 1
ATOM 1806 C C . GLY D 2 17 ? -5.49969 -4.12726 8.22453 1.000 40.28252 17 GLY B C 1
ATOM 1807 O O . GLY D 2 17 ? -6.53177 -3.48713 8.02666 1.000 40.42370 17 GLY B O 1
ATOM 1808 N N . ALA D 2 18 ? -5.38244 -5.41804 7.95856 1.000 46.23507 18 ALA B N 1
ATOM 1809 C CA . ALA D 2 18 ? -6.50395 -6.18555 7.44472 1.000 47.83734 18 ALA B CA 1
ATOM 1810 C C . ALA D 2 18 ? -7.32925 -6.77898 8.57929 1.000 44.46483 18 ALA B C 1
ATOM 1811 O O . ALA D 2 18 ? -6.78277 -7.30513 9.55342 1.000 43.92015 18 ALA B O 1
ATOM 1812 N N . ILE D 2 19 ? -8.64322 -6.67716 8.45646 1.000 40.57053 19 ILE B N 1
ATOM 1813 C CA . ILE D 2 19 ? -9.57415 -7.43691 9.28749 1.000 37.27015 19 ILE B CA 1
ATOM 1814 C C . ILE D 2 19 ? -10.00995 -8.63892 8.45637 1.000 41.89481 19 ILE B C 1
ATOM 1815 O O . ILE D 2 19 ? -10.47113 -8.44917 7.32618 1.000 38.86235 19 ILE B O 1
ATOM 1820 N N . PRO D 2 20 ? -9.90658 -9.86475 8.96827 1.000 38.48152 20 PRO B N 1
ATOM 1821 C CA . PRO D 2 20 ? -10.36604 -11.01109 8.17334 1.000 39.70277 20 PRO B CA 1
ATOM 1822 C C . PRO D 2 20 ? -11.87032 -10.93481 7.95337 1.000 37.28807 20 PRO B C 1
ATOM 1823 O O . PRO D 2 20 ? -12.62500 -10.52262 8.83948 1.000 34.54520 20 PRO B O 1
ATOM 1827 N N . LEU D 2 21 ? -12.29034 -11.30189 6.73518 1.000 36.17627 21 LEU B N 1
ATOM 1828 C CA . LEU D 2 21 ? -13.69456 -11.17946 6.34628 1.000 35.43785 21 LEU B CA 1
ATOM 1829 C C . LEU D 2 21 ? -14.60376 -11.94112 7.30319 1.000 34.61652 21 LEU B C 1
ATOM 1830 O O . LEU D 2 21 ? -15.68765 -11.46081 7.66241 1.000 30.44293 21 LEU B O 1
ATOM 1835 N N . ARG D 2 22 ? -14.15516 -13.11113 7.75997 1.000 35.58265 22 ARG B N 1
ATOM 1836 C CA . ARG D 2 22 ? -14.96997 -13.95495 8.62597 1.000 32.57929 22 ARG B CA 1
ATOM 1837 C C . ARG D 2 22 ? -15.20718 -13.32301 9.98839 1.000 35.94761 22 ARG B C 1
ATOM 1838 O O . ARG D 2 22 ? -16.12236 -13.74837 10.69974 1.000 39.02859 22 ARG B O 1
ATOM 1840 N N . LYS D 2 23 ? -14.42111 -12.31563 10.36697 1.000 32.51296 23 LYS B N 1
ATOM 1841 C CA . LYS D 2 23 ? -14.64326 -11.65575 11.64285 1.000 32.65998 23 LYS B CA 1
ATOM 1842 C C . LYS D 2 23 ? -15.60464 -10.48691 11.52871 1.000 29.25652 23 LYS B C 1
ATOM 1843 O O . LYS D 2 23 ? -15.97862 -9.90984 12.55701 1.000 29.20411 23 LYS B O 1
ATOM 1847 N N . LEU D 2 24 ? -16.01803 -10.13183 10.31724 1.000 30.09419 24 LEU B N 1
ATOM 1848 C CA . LEU D 2 24 ? -16.89661 -8.99138 10.09916 1.000 31.36157 24 LEU B CA 1
ATOM 1849 C C . LEU D 2 24 ? -18.34463 -9.42254 10.28804 1.000 33.14274 24 LEU B C 1
ATOM 1850 O O . LEU D 2 24 ? -18.77550 -10.43035 9.71857 1.000 33.39854 24 LEU B O 1
ATOM 1855 N N . LYS D 2 25 ? -19.09320 -8.65937 11.08203 1.000 30.95353 25 LYS B N 1
ATOM 1856 C CA . LYS D 2 25 ? -20.52734 -8.86951 11.22490 1.000 31.45338 25 LYS B CA 1
ATOM 1857 C C . LYS D 2 25 ? -21.34742 -7.89459 10.39038 1.000 31.40083 25 LYS B C 1
ATOM 1858 O O . LYS D 2 25 ? -22.23719 -8.29773 9.63773 1.000 32.60933 25 LYS B O 1
ATOM 1864 N N . THR D 2 26 ? -21.01716 -6.61582 10.45746 1.000 28.46369 26 THR B N 1
ATOM 1865 C CA . THR D 2 26 ? -21.78987 -5.60248 9.75880 1.000 30.75725 26 THR B CA 1
ATOM 1866 C C . THR D 2 26 ? -20.94104 -4.35204 9.60752 1.000 27.62639 26 THR B C 1
ATOM 1867 O O . THR D 2 26 ? -19.76596 -4.32294 9.98265 1.000 27.47021 26 THR B O 1
ATOM 1871 N N . TRP D 2 27 ? -21.55269 -3.31962 9.03714 1.000 28.63727 27 TRP B N 1
ATOM 1872 C CA . TRP D 2 27 ? -20.82574 -2.11056 8.69463 1.000 28.03255 27 TRP B CA 1
ATOM 1873 C C . TRP D 2 27 ? -21.81218 -0.96184 8.61534 1.000 27.49068 27 TRP B C 1
ATOM 1874 O O . TRP D 2 27 ? -23.02796 -1.16535 8.53508 1.000 29.92080 27 TRP B O 1
ATOM 1885 N N . TYR D 2 28 ? -21.26486 0.24806 8.66021 1.000 26.44119 28 TYR B N 1
ATOM 1886 C CA . TYR D 2 28 ? -22.02167 1.44764 8.35089 1.000 27.39128 28 TYR B CA 1
ATOM 1887 C C . TYR D 2 28 ? -21.03275 2.54651 7.99806 1.000 26.99604 28 TYR B C 1
ATOM 1888 O O . TYR D 2 28 ? -19.83790 2.45414 8.28923 1.000 25.70117 28 TYR B O 1
ATOM 1897 N N . GLN D 2 29 ? -21.55465 3.58271 7.35936 1.000 29.80956 29 GLN B N 1
ATOM 1898 C CA . GLN D 2 29 ? -20.79510 4.77757 7.02848 1.000 26.97545 29 GLN B CA 1
ATOM 1899 C C . GLN D 2 29 ? -21.13517 5.87965 8.02152 1.000 30.33342 29 GLN B C 1
ATOM 1900 O O . GLN D 2 29 ? -22.31122 6.08066 8.34538 1.000 29.78648 29 GLN B O 1
ATOM 1902 N N . THR D 2 30 ? -20.10699 6.53451 8.55444 1.000 25.75578 30 THR B N 1
ATOM 1903 C CA . THR D 2 30 ? -20.32497 7.68682 9.41950 1.000 27.88143 30 THR B CA 1
ATOM 1904 C C . THR D 2 30 ? -20.93206 8.83562 8.61461 1.000 30.19040 30 THR B C 1
ATOM 1905 O O . THR D 2 30 ? -20.95210 8.82022 7.38158 1.000 28.64866 30 THR B O 1
ATOM 1909 N N . SER D 2 31 ? -21.46349 9.82410 9.33046 1.000 31.35806 31 SER B N 1
ATOM 1910 C CA . SER D 2 31 ? -22.12435 10.95256 8.68795 1.000 33.79662 31 SER B CA 1
ATOM 1911 C C . SER D 2 31 ? -21.12772 11.83655 7.94999 1.000 36.70530 31 SER B C 1
ATOM 1912 O O . SER D 2 31 ? -19.99245 12.03262 8.38764 1.000 35.89802 31 SER B O 1
ATOM 1915 N N . GLU D 2 32 ? -21.58302 12.40406 6.82909 1.000 39.68178 32 GLU B N 1
ATOM 1916 C CA . GLU D 2 3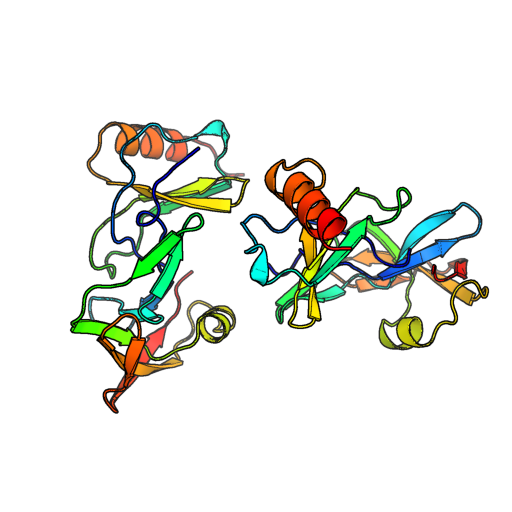2 ? -20.79934 13.40248 6.11277 1.000 38.97821 32 GLU B CA 1
ATOM 1917 C C . GLU D 2 32 ? -20.57618 14.66410 6.93292 1.000 39.82665 32 GLU B C 1
ATOM 1918 O O . GLU D 2 32 ? -19.74821 15.49631 6.54179 1.000 44.26664 32 GLU B O 1
ATOM 1920 N N . ASP D 2 33 ? -21.31741 14.84942 8.02644 1.000 38.59801 33 ASP B N 1
ATOM 1921 C CA . ASP D 2 33 ? -21.07508 15.96695 8.93160 1.000 41.63210 33 ASP B CA 1
ATOM 1922 C C . ASP D 2 33 ? -19.87743 15.72681 9.84391 1.000 38.23743 33 ASP B C 1
ATOM 1923 O O . ASP D 2 33 ? -19.50900 16.63008 10.60410 1.000 36.49321 33 ASP B O 1
ATOM 1925 N N . CYS D 2 34 ? -19.27790 14.53833 9.79283 1.000 30.10833 34 CYS B N 1
ATOM 1926 C CA . CYS D 2 34 ? -18.06534 14.25177 10.54353 1.000 28.46233 34 CYS B CA 1
ATOM 1927 C C . CYS D 2 34 ? -16.87091 14.94055 9.89342 1.000 32.16863 34 CYS B C 1
ATOM 1928 O O . CYS D 2 34 ? -16.87502 15.25547 8.70039 1.000 32.27532 34 CYS B O 1
ATOM 1931 N N . SER D 2 35 ? -15.82821 15.15814 10.69661 1.000 31.52962 35 SER B N 1
ATOM 1932 C CA . SER D 2 35 ? -14.62886 15.81285 10.19283 1.000 33.34734 35 SER B CA 1
ATOM 1933 C C . SER D 2 35 ? -13.90431 14.95602 9.16648 1.000 33.70564 35 SER B C 1
ATOM 1934 O O . SER D 2 35 ? -13.16525 15.49431 8.33604 1.000 32.36786 35 SER B O 1
ATOM 1937 N N . ARG D 2 36 ? -14.11491 13.64476 9.20000 1.000 29.34661 36 ARG B N 1
ATOM 1938 C CA . ARG D 2 36 ? -13.57303 12.73285 8.20868 1.000 32.64816 36 ARG B CA 1
ATOM 1939 C C . ARG D 2 36 ? -14.66346 11.75473 7.81446 1.000 30.59611 36 ARG B C 1
ATOM 1940 O O . ARG D 2 36 ? -15.60139 11.50427 8.57532 1.000 28.39298 36 ARG B O 1
ATOM 1948 N N . ASP D 2 37 ? -14.53682 11.20350 6.61474 1.000 24.87653 37 ASP B N 1
ATOM 1949 C CA . ASP D 2 37 ? -15.39379 10.10105 6.21503 1.000 26.55083 37 ASP B CA 1
ATOM 1950 C C . ASP D 2 37 ? -14.79132 8.79110 6.69904 1.000 24.10009 37 ASP B C 1
ATOM 1951 O O . ASP D 2 37 ? -13.57420 8.66995 6.87955 1.000 24.96878 37 ASP B O 1
ATOM 1956 N N . ALA D 2 38 ? -15.65208 7.80569 6.92167 1.000 22.40789 38 ALA B N 1
ATOM 1957 C CA . ALA D 2 38 ? -15.15439 6.52329 7.39386 1.000 23.51555 38 ALA B CA 1
ATOM 1958 C C . ALA D 2 38 ? -16.19789 5.44811 7.18228 1.000 22.91210 38 ALA B C 1
ATOM 1959 O O . ALA D 2 38 ? -17.40193 5.71670 7.13619 1.000 21.74438 38 ALA B O 1
ATOM 1961 N N . ILE D 2 39 ? -15.70209 4.22630 7.05308 1.000 20.72565 39 ILE B N 1
ATOM 1962 C CA . ILE D 2 39 ? -16.49669 3.02389 7.22321 1.000 22.50306 39 ILE B CA 1
ATOM 1963 C C . ILE D 2 39 ? -16.19797 2.49546 8.61310 1.000 22.77595 39 ILE B C 1
ATOM 1964 O O . ILE D 2 39 ? -15.02958 2.40260 9.01372 1.000 23.13769 39 ILE B O 1
ATOM 1969 N N . VAL D 2 40 ? -17.24206 2.17047 9.36090 1.000 19.06866 40 VAL B N 1
ATOM 1970 C CA . VAL D 2 40 ? -17.07794 1.50076 10.64180 1.000 20.08615 40 VAL B CA 1
ATOM 1971 C C . VAL D 2 40 ? -17.50731 0.05803 10.44496 1.000 22.53367 40 VAL B C 1
ATOM 1972 O O . VAL D 2 40 ? -18.64181 -0.21102 10.02675 1.000 21.61337 40 VAL B O 1
ATOM 1976 N N . PHE D 2 41 ? -16.60652 -0.86036 10.75538 1.000 19.99683 41 PHE B N 1
ATOM 1977 C CA . PHE D 2 41 ? -16.91256 -2.28434 10.77357 1.000 21.87076 41 PHE B CA 1
ATOM 1978 C C . PHE D 2 41 ? -17.18084 -2.71444 12.20048 1.000 24.16632 41 PHE B C 1
ATOM 1979 O O . PHE D 2 41 ? -16.46715 -2.31885 13.12538 1.000 25.35507 41 PHE B O 1
ATOM 1987 N N . VAL D 2 42 ? -18.21994 -3.51974 12.36872 1.000 24.43350 42 VAL B N 1
ATOM 1988 C CA . VAL D 2 42 ? -18.53325 -4.14969 13.64055 1.000 24.46829 42 VAL B CA 1
ATOM 1989 C C . VAL D 2 42 ? -18.21779 -5.62561 13.47363 1.000 26.14578 42 VAL B C 1
ATOM 1990 O O . VAL D 2 42 ? -18.75767 -6.28375 12.57441 1.000 27.67486 42 VAL B O 1
ATOM 1994 N N . THR D 2 43 ? -17.33952 -6.13832 14.32903 1.000 26.09458 43 THR B N 1
ATOM 1995 C CA . THR D 2 43 ? -16.92305 -7.53037 14.27284 1.000 25.39620 43 THR B CA 1
ATOM 1996 C C . THR D 2 43 ? -17.89685 -8.41217 15.04994 1.000 28.38883 43 THR B C 1
ATOM 1997 O O . THR D 2 43 ? -18.78348 -7.93459 15.76790 1.000 25.18697 43 THR B O 1
ATOM 2001 N N . VAL D 2 44 ? -17.71701 -9.72765 14.89315 1.000 27.66412 44 VAL B N 1
ATOM 2002 C CA . VAL D 2 44 ? -18.56745 -10.69794 15.57367 1.000 29.74051 44 VAL B CA 1
ATOM 2003 C C . VAL D 2 44 ? -18.38077 -10.64232 17.08031 1.000 30.54048 44 VAL B C 1
ATOM 2004 O O . VAL D 2 44 ? -19.19664 -1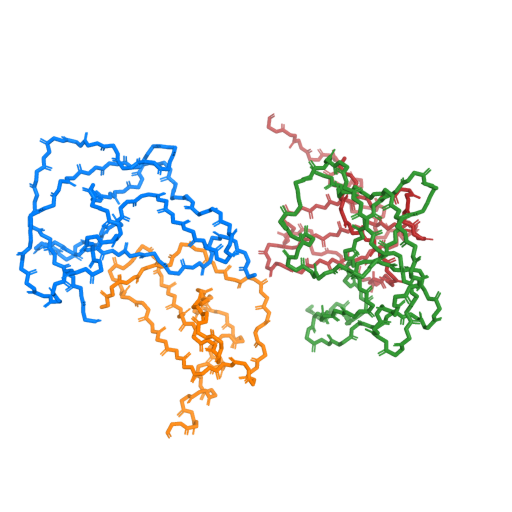1.19313 17.82628 1.000 32.13824 44 VAL B O 1
ATOM 2008 N N . GLN D 2 45 ? -17.30563 -10.01443 17.54554 1.000 29.94180 45 GLN B N 1
ATOM 2009 C CA . GLN D 2 45 ? -17.07824 -9.78236 18.96226 1.000 30.94117 45 GLN B CA 1
ATOM 2010 C C . GLN D 2 45 ? -17.57465 -8.42781 19.43181 1.000 29.03267 45 GLN B C 1
ATOM 2011 O O . GLN D 2 45 ? -17.36342 -8.07487 20.59734 1.000 33.04324 45 GLN B O 1
ATOM 2017 N N . GLY D 2 46 ? -18.23246 -7.66906 18.56507 1.000 28.23318 46 GLY B N 1
ATOM 2018 C CA . GLY D 2 46 ? -18.83823 -6.43214 19.00045 1.000 30.03172 46 GLY B CA 1
ATOM 2019 C C . GLY D 2 46 ? -17.88396 -5.26813 19.06413 1.000 29.49244 46 GLY B C 1
ATOM 2020 O O . GLY D 2 46 ? -18.20517 -4.26213 19.70507 1.000 33.67590 46 GLY B O 1
ATOM 2021 N N . ARG D 2 47 ? -16.71061 -5.38801 18.44968 1.000 28.43510 47 ARG B N 1
ATOM 2022 C CA . ARG D 2 47 ? -15.74937 -4.29865 18.35026 1.000 27.94465 47 ARG B CA 1
ATOM 2023 C C . ARG D 2 47 ? -16.06131 -3.44273 17.13233 1.000 25.56081 47 ARG B C 1
ATOM 2024 O O . ARG D 2 47 ? -16.42264 -3.95767 16.07120 1.000 25.41288 47 ARG B O 1
ATOM 2032 N N . ALA D 2 48 ? -15.95779 -2.12755 17.29912 1.000 24.23219 48 ALA B N 1
ATOM 2033 C CA . ALA D 2 48 ? -16.19588 -1.18208 16.21679 1.000 25.70738 48 ALA B CA 1
ATOM 2034 C C . ALA D 2 48 ? -14.86828 -0.58657 15.76283 1.000 23.80916 48 ALA B C 1
ATOM 2035 O O . ALA D 2 48 ? -14.07314 -0.12147 16.58471 1.000 23.68288 48 ALA B O 1
ATOM 2037 N N . ILE D 2 49 ? -14.60582 -0.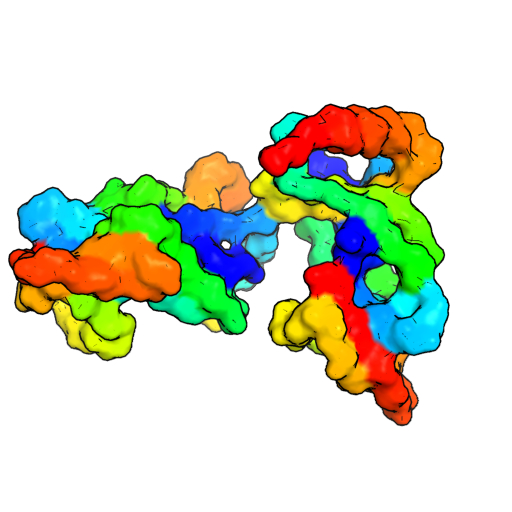65531 14.46436 1.000 22.65384 49 ILE B N 1
ATOM 2038 C CA . ILE D 2 49 ? -13.27947 -0.37671 13.90818 1.000 22.12356 49 ILE B CA 1
ATOM 2039 C C . ILE D 2 49 ? -13.41132 0.67753 12.81291 1.000 21.71387 49 ILE B C 1
ATOM 2040 O O . ILE D 2 49 ? -13.98517 0.40984 11.75073 1.000 20.59701 49 ILE B O 1
ATOM 2045 N N . CYS D 2 50 ? -12.86634 1.86432 13.05358 1.000 23.56018 50 CYS B N 1
ATOM 2046 C CA . CYS D 2 50 ? -12.85060 2.88262 12.01153 1.000 21.55525 50 CYS B CA 1
ATOM 2047 C C . CYS D 2 50 ? -11.92254 2.47448 10.86794 1.000 22.64396 50 CYS B C 1
ATOM 2048 O O . CYS D 2 50 ? -10.76681 2.09625 11.08918 1.000 21.20603 50 CYS B O 1
ATOM 2051 N N . SER D 2 51 ? -12.39531 2.63154 9.63273 1.000 22.98471 51 SER B N 1
ATOM 2052 C CA . SER D 2 51 ? -11.66588 2.08660 8.49277 1.000 22.79849 51 SER B CA 1
ATOM 2053 C C . SER D 2 51 ? -11.64905 3.08854 7.34658 1.000 23.76056 51 SER B C 1
ATOM 2054 O O . SER D 2 51 ? -12.60816 3.83446 7.13497 1.000 23.52409 51 SER B O 1
ATOM 2057 N N . ASP D 2 52 ? -10.56311 3.06336 6.58619 1.000 22.61578 52 ASP B N 1
ATOM 2058 C CA . ASP D 2 52 ? -10.33692 4.01165 5.49712 1.000 21.48092 52 ASP B CA 1
ATOM 2059 C C . ASP D 2 52 ? -11.32575 3.77350 4.36627 1.000 20.99729 52 ASP B C 1
ATOM 2060 O O . ASP D 2 52 ? -11.22634 2.75019 3.67269 1.000 22.02957 52 ASP B O 1
ATOM 2065 N N . PRO D 2 53 ? -12.25186 4.69853 4.11038 1.000 20.89739 53 PRO B N 1
ATOM 2066 C CA . PRO D 2 53 ? -13.26704 4.46920 3.07575 1.000 21.94388 53 PRO B CA 1
ATOM 2067 C C . PRO D 2 53 ? -12.71965 4.53499 1.66659 1.000 23.71660 53 PRO B C 1
ATOM 2068 O O . PRO D 2 53 ? -13.46771 4.28839 0.71427 1.000 24.90457 53 PRO B O 1
ATOM 2072 N N . ASN D 2 54 ? -11.45385 4.89905 1.50174 1.000 25.28139 54 ASN B N 1
ATOM 2073 C CA . ASN D 2 54 ? -10.81085 4.97129 0.20362 1.000 24.60999 54 ASN B CA 1
ATOM 2074 C C . ASN D 2 54 ? -9.86134 3.81265 -0.03251 1.000 25.45317 54 ASN B C 1
ATOM 2075 O O . ASN D 2 54 ? -9.24940 3.73366 -1.09776 1.000 28.91185 54 ASN B O 1
ATOM 2080 N N . ASN D 2 55 ? -9.69995 2.94298 0.95634 1.000 26.81982 55 ASN B N 1
ATOM 2081 C CA . ASN D 2 55 ? -8.87381 1.75911 0.79920 1.000 28.69655 55 ASN B CA 1
ATOM 2082 C C . ASN D 2 55 ? -9.65972 0.68292 0.05795 1.000 29.48087 55 ASN B C 1
ATOM 2083 O O . ASN D 2 55 ? -10.80124 0.38059 0.41942 1.000 26.27782 55 ASN B O 1
ATOM 2088 N N . LYS D 2 56 ? -9.04992 0.10016 -0.97876 1.000 29.27912 56 LYS B N 1
ATOM 2089 C CA . LYS D 2 56 ? -9.77625 -0.88236 -1.77923 1.000 29.53595 56 LYS B CA 1
ATOM 2090 C C . LYS D 2 56 ? -10.22735 -2.07148 -0.94359 1.000 28.00114 56 LYS B C 1
ATOM 2091 O O . LYS D 2 56 ? -11.32649 -2.59743 -1.15230 1.000 28.31766 56 LYS B O 1
ATOM 2094 N N . ARG D 2 57 ? -9.37392 -2.54839 -0.03515 1.000 27.57551 57 ARG B N 1
ATOM 2095 C CA . ARG D 2 57 ? -9.74553 -3.70437 0.78347 1.000 27.61641 57 ARG B CA 1
ATOM 2096 C C . ARG D 2 57 ? -10.99248 -3.41682 1.60778 1.000 28.82443 57 ARG B C 1
ATOM 2097 O O . ARG D 2 57 ? -11.83950 -4.29966 1.80022 1.000 26.96360 57 ARG B O 1
ATOM 2099 N N . VAL D 2 58 ? -11.11653 -2.18487 2.10647 1.000 26.99231 58 VAL B N 1
ATOM 2100 C CA . VAL D 2 58 ? -12.28264 -1.80907 2.89898 1.000 23.67790 58 VAL B CA 1
ATOM 2101 C C . VAL D 2 58 ? -13.52067 -1.74751 2.01906 1.000 25.02979 58 VAL B C 1
ATOM 2102 O O . VAL D 2 58 ? -14.57804 -2.28660 2.36633 1.000 25.60391 58 VAL B O 1
ATOM 2106 N N . LYS D 2 59 ? -13.40904 -1.08311 0.86720 1.000 24.69145 59 LYS B N 1
ATOM 2107 C CA . LYS D 2 59 ? -14.53770 -1.00425 -0.05190 1.000 24.06504 59 LYS B CA 1
ATOM 2108 C C . LYS D 2 59 ? -15.00464 -2.39516 -0.46323 1.000 26.60279 59 LYS B C 1
ATOM 2109 O O . LYS D 2 59 ? -16.21040 -2.65541 -0.56079 1.000 24.75300 59 LYS B O 1
ATOM 2115 N N . ASN D 2 60 ? -14.05632 -3.29781 -0.71116 1.000 24.40895 60 ASN B N 1
ATOM 2116 C CA . ASN D 2 60 ? -14.39883 -4.66227 -1.08210 1.000 26.61708 60 ASN B CA 1
ATOM 2117 C C . ASN D 2 60 ? -15.10300 -5.38755 0.05357 1.000 27.29895 60 ASN B C 1
ATOM 2118 O O . ASN D 2 60 ? -16.04720 -6.14883 -0.18277 1.000 28.51479 60 ASN B O 1
ATOM 2123 N N . ALA D 2 61 ? -14.64381 -5.18562 1.29080 1.000 26.38504 61 ALA B N 1
ATOM 2124 C CA . ALA D 2 61 ? -15.27388 -5.86201 2.42263 1.000 27.50543 61 ALA B CA 1
ATOM 2125 C C . ALA D 2 61 ? -16.71194 -5.39175 2.60195 1.000 27.38051 61 ALA B C 1
ATOM 2126 O O . ALA D 2 61 ? -17.58724 -6.17717 2.98719 1.000 26.81270 61 ALA B O 1
ATOM 2128 N N . VAL D 2 62 ? -16.96985 -4.10048 2.36327 1.000 24.19145 62 VAL B N 1
ATOM 2129 C CA . VAL D 2 62 ? -18.33962 -3.59769 2.40412 1.000 27.09802 62 VAL B CA 1
ATOM 2130 C C . VAL D 2 62 ? -19.19060 -4.29865 1.35195 1.000 28.19331 62 VAL B C 1
ATOM 2131 O O . VAL D 2 62 ? -20.33058 -4.70157 1.62140 1.000 27.07583 62 VAL B O 1
ATOM 2135 N N . LYS D 2 63 ? -18.65356 -4.45856 0.13860 1.000 26.30052 63 LYS B N 1
ATOM 2136 C CA . LYS D 2 63 ? -19.39786 -5.15042 -0.90796 1.000 27.32923 63 LYS B CA 1
ATOM 2137 C C . LYS D 2 63 ? -19.62519 -6.60941 -0.53925 1.000 28.41589 63 LYS B C 1
ATOM 2138 O O . LYS D 2 63 ? -20.69168 -7.17005 -0.81940 1.000 29.33186 63 LYS B O 1
ATOM 2141 N N . TYR D 2 64 ? -18.62843 -7.23914 0.08713 1.000 27.13626 64 TYR B N 1
ATOM 2142 C CA . TYR D 2 64 ? -18.80585 -8.60102 0.58050 1.000 29.78433 64 TYR B CA 1
ATOM 2143 C C . TYR D 2 64 ? -19.96971 -8.67665 1.56322 1.000 30.44430 64 TYR B C 1
ATOM 2144 O O . TYR D 2 64 ? -20.86867 -9.51431 1.41827 1.000 29.24814 64 TYR B O 1
ATOM 2152 N N . LEU D 2 65 ? -19.98075 -7.79124 2.56512 1.000 28.20405 65 LEU B N 1
ATOM 2153 C CA . LEU D 2 65 ? -21.04757 -7.82376 3.56126 1.000 27.72390 65 LEU B CA 1
ATOM 2154 C C . LEU D 2 65 ? -22.39702 -7.52340 2.92310 1.000 29.77097 65 LEU B C 1
ATOM 2155 O O . LEU D 2 65 ? -23.41996 -8.09833 3.31454 1.000 32.66983 65 LEU B O 1
ATOM 2160 N N . GLN D 2 66 ? -22.42088 -6.63300 1.92558 1.000 31.13998 66 GLN B N 1
ATOM 2161 C CA . GLN D 2 66 ? -23.68318 -6.32612 1.26378 1.000 31.39799 66 GLN B CA 1
ATOM 2162 C C . GLN D 2 66 ? -24.20977 -7.51685 0.47780 1.000 35.28419 66 GLN B C 1
ATOM 2163 O O . GLN D 2 66 ? -25.42734 -7.71467 0.39928 1.000 36.36648 66 GLN B O 1
ATOM 2169 N N . SER D 2 67 ? -23.31745 -8.33927 -0.08054 1.000 34.84309 67 SER B N 1
ATOM 2170 C CA . SER D 2 67 ? -23.78042 -9.46567 -0.88101 1.000 36.15621 67 SER B CA 1
ATOM 2171 C C . SER D 2 67 ? -24.37720 -10.56940 -0.01740 1.000 34.65359 67 SER B C 1
ATOM 2172 O O . SER D 2 67 ? -25.23610 -11.31958 -0.48853 1.000 38.15164 67 SER B O 1
ATOM 2175 N N . LEU D 2 68 ? -23.95874 -10.67351 1.24480 1.000 34.43215 68 LEU B N 1
ATOM 2176 C CA . LEU D 2 68 ? -24.56659 -11.64267 2.15052 1.000 38.51430 68 LEU B CA 1
ATOM 2177 C C . LEU D 2 68 ? -25.95823 -11.21954 2.60355 1.000 40.35146 68 LEU B C 1
ATOM 2178 O O . LEU D 2 68 ? -26.74560 -12.07359 3.02087 1.000 43.99039 68 LEU B O 1
ATOM 2183 N N . GLU D 2 69 ? -26.28076 -9.93141 2.51831 1.000 42.12474 69 GLU B N 1
ATOM 2184 C CA . GLU D 2 69 ? -27.51951 -9.40488 3.08719 1.000 46.00047 69 GLU B CA 1
ATOM 2185 C C . GLU D 2 69 ? -28.75499 -9.80860 2.28344 1.000 48.50494 69 GLU B C 1
ATOM 2186 O O . GLU D 2 69 ? -28.66208 -10.13378 1.09888 1.000 54.16172 69 GLU B O 1
#

B-factor: mean 30.65, std 7.45, range [16.5, 60.17]